Protein AF-A0A1B6CHW5-F1 (afdb_monomer_lite)

Structure (mmCIF, N/CA/C/O backbone):
data_AF-A0A1B6CHW5-F1
#
_entry.id   AF-A0A1B6CHW5-F1
#
loop_
_atom_site.group_PDB
_atom_site.id
_atom_site.type_symbol
_atom_site.label_atom_id
_atom_site.label_alt_id
_atom_site.label_comp_id
_atom_site.label_asym_id
_atom_site.label_entity_id
_atom_site.label_seq_id
_atom_site.pdbx_PDB_ins_code
_atom_site.Cartn_x
_atom_site.Cartn_y
_atom_site.Cartn_z
_atom_site.occupancy
_atom_site.B_iso_or_equiv
_atom_site.auth_seq_id
_atom_site.auth_comp_id
_atom_site.auth_asym_id
_atom_site.auth_atom_id
_atom_site.pdbx_PDB_model_num
ATOM 1 N N . LEU A 1 1 ? -61.002 18.001 98.378 1.00 63.59 1 LEU A N 1
ATOM 2 C CA . LEU A 1 1 ? -60.712 17.522 97.004 1.00 63.59 1 LEU A CA 1
ATOM 3 C C . LEU A 1 1 ? -61.723 16.487 96.512 1.00 63.59 1 LEU A C 1
ATOM 5 O O . LEU A 1 1 ? -62.160 16.606 95.378 1.00 63.59 1 LEU A O 1
ATOM 9 N N . VAL A 1 2 ? -62.140 15.523 97.340 1.00 75.44 2 VAL A N 1
ATOM 10 C CA . VAL A 1 2 ? -63.016 14.418 96.892 1.00 75.44 2 VAL A CA 1
ATOM 11 C C . VAL A 1 2 ? -64.526 14.725 97.004 1.00 75.44 2 VAL A C 1
ATOM 13 O O . VAL A 1 2 ? -65.315 14.154 96.269 1.00 75.44 2 VAL A O 1
ATOM 16 N N . ASN A 1 3 ? -64.950 15.678 97.847 1.00 78.62 3 ASN A N 1
ATOM 17 C CA . ASN A 1 3 ? -66.382 15.919 98.123 1.00 78.62 3 ASN A CA 1
ATOM 18 C C . ASN A 1 3 ? -67.180 16.650 97.019 1.00 78.62 3 ASN A C 1
ATOM 20 O O . ASN A 1 3 ? -68.402 16.662 97.096 1.00 78.62 3 ASN A O 1
ATOM 24 N N . CYS A 1 4 ? -66.530 17.249 96.015 1.00 81.62 4 CYS A N 1
ATOM 25 C CA . CYS A 1 4 ? -67.204 17.955 94.908 1.00 81.62 4 CYS A CA 1
ATOM 26 C C . CYS A 1 4 ? -66.694 17.508 93.525 1.00 81.62 4 CYS A C 1
ATOM 28 O O . CYS A 1 4 ? -66.804 18.260 92.559 1.00 81.62 4 CYS A O 1
ATOM 30 N N . THR A 1 5 ? -66.106 16.310 93.432 1.00 86.31 5 THR A N 1
ATOM 31 C CA . THR A 1 5 ? -65.504 15.789 92.195 1.00 86.31 5 THR A CA 1
ATOM 32 C C . THR A 1 5 ? -65.911 14.332 92.006 1.00 86.31 5 THR A C 1
ATOM 34 O O . THR A 1 5 ? -65.897 13.564 92.965 1.00 86.31 5 THR A O 1
ATOM 37 N N . THR A 1 6 ? -66.250 13.939 90.778 1.00 89.25 6 THR A N 1
ATOM 38 C CA . THR A 1 6 ? -66.494 12.525 90.448 1.00 89.25 6 THR A CA 1
ATOM 39 C C . THR A 1 6 ? -65.152 11.840 90.212 1.00 89.25 6 THR A C 1
ATOM 41 O O . THR A 1 6 ? -64.318 12.367 89.478 1.00 89.25 6 THR A O 1
ATOM 44 N N . ILE A 1 7 ? -64.927 10.698 90.861 1.00 90.19 7 ILE A N 1
ATOM 45 C CA . ILE A 1 7 ? -63.714 9.899 90.665 1.00 90.19 7 ILE A CA 1
ATOM 46 C C . ILE A 1 7 ? -63.900 9.040 89.417 1.00 90.19 7 ILE A C 1
ATOM 48 O O . ILE A 1 7 ? -64.863 8.279 89.339 1.00 90.19 7 ILE A O 1
ATOM 52 N N . ASP A 1 8 ? -62.951 9.140 88.494 1.00 89.38 8 ASP A N 1
ATOM 53 C CA . ASP A 1 8 ? -62.841 8.279 87.321 1.00 89.38 8 ASP A CA 1
ATOM 54 C C . ASP A 1 8 ? -61.522 7.495 87.390 1.00 89.38 8 ASP A C 1
ATOM 56 O O . ASP A 1 8 ? -60.458 8.075 87.628 1.00 89.38 8 ASP A O 1
ATOM 60 N N . TRP A 1 9 ? -61.599 6.170 87.258 1.00 87.62 9 TRP A N 1
ATOM 61 C CA . TRP A 1 9 ? -60.462 5.267 87.438 1.00 87.62 9 TRP A CA 1
ATOM 62 C C . TRP A 1 9 ? -59.893 4.848 86.087 1.00 87.62 9 TRP A C 1
ATOM 64 O O . TRP A 1 9 ? -60.576 4.220 85.282 1.00 87.62 9 TRP A O 1
ATOM 74 N N . PHE A 1 10 ? -58.602 5.102 85.882 1.00 87.56 10 PHE A N 1
ATOM 75 C CA . PHE A 1 10 ? -57.877 4.654 84.697 1.00 87.56 10 PHE A CA 1
ATOM 76 C C . PHE A 1 10 ? -57.064 3.400 85.016 1.00 87.56 10 PHE A C 1
ATOM 78 O O . PHE A 1 10 ? -56.224 3.404 85.916 1.00 87.56 10 PHE A O 1
ATOM 85 N N . LEU A 1 11 ? -57.325 2.330 84.265 1.00 86.25 11 LEU A N 1
ATOM 86 C CA . LEU A 1 11 ? -56.595 1.067 84.348 1.00 86.25 11 LEU A CA 1
ATOM 87 C C . LEU A 1 11 ? -55.493 1.002 83.284 1.00 86.25 11 LEU A C 1
ATOM 89 O O . LEU A 1 11 ? -55.521 1.727 82.286 1.00 86.25 11 LEU A O 1
ATOM 93 N N . GLU A 1 12 ? -54.533 0.101 83.495 1.00 86.31 12 GLU A N 1
ATOM 94 C CA . GLU A 1 12 ? -53.572 -0.280 82.457 1.00 86.31 12 GLU A CA 1
ATOM 95 C C . GLU A 1 12 ? -54.319 -0.771 81.210 1.00 86.31 12 GLU A C 1
ATOM 97 O O . GLU A 1 12 ? -55.388 -1.383 81.300 1.00 86.31 12 GLU A O 1
ATOM 102 N N . TRP A 1 13 ? -53.769 -0.486 80.030 1.00 90.88 13 TRP A N 1
ATOM 103 C CA . TRP A 1 13 ? -54.413 -0.877 78.783 1.00 90.88 13 TRP A CA 1
ATOM 104 C C . TRP A 1 13 ? -54.467 -2.404 78.654 1.00 90.88 13 TRP A C 1
ATOM 106 O O . TRP A 1 13 ? -53.420 -3.052 78.717 1.00 90.88 13 TRP A O 1
ATOM 116 N N . PRO A 1 14 ? -55.658 -2.995 78.433 1.00 92.19 14 PRO A N 1
ATOM 117 C CA . PRO A 1 14 ? -55.759 -4.417 78.154 1.00 92.19 14 PRO A CA 1
ATOM 118 C C . PRO A 1 14 ? -55.150 -4.740 76.786 1.00 92.19 14 PRO A C 1
ATOM 120 O O . PRO A 1 14 ? -55.009 -3.872 75.918 1.00 92.19 14 PRO A O 1
ATOM 123 N N . LYS A 1 15 ? -54.845 -6.022 76.563 1.00 91.06 15 LYS A N 1
ATOM 124 C CA . LYS A 1 15 ? -54.272 -6.507 75.301 1.00 91.06 15 LYS A CA 1
ATOM 125 C C . LYS A 1 15 ? -55.092 -6.087 74.078 1.00 91.06 15 LYS A C 1
ATOM 127 O O . LYS A 1 15 ? -54.508 -5.673 73.082 1.00 91.06 15 LYS A O 1
ATOM 132 N N . ASP A 1 16 ? -56.418 -6.119 74.174 1.00 92.81 16 ASP A N 1
ATOM 133 C CA . ASP A 1 16 ? -57.310 -5.7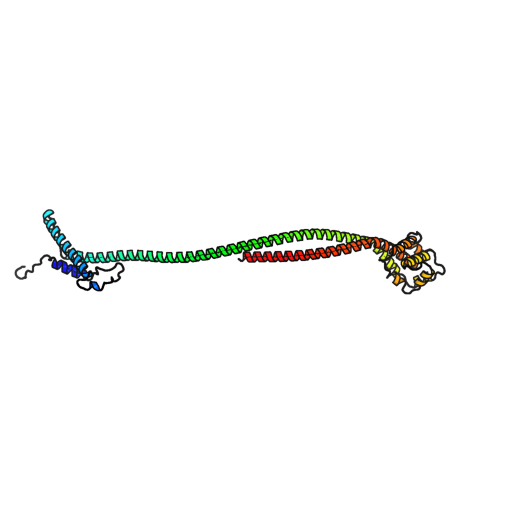24 73.078 1.00 92.81 16 ASP A CA 1
ATOM 134 C C . ASP A 1 16 ? -57.138 -4.244 72.704 1.00 92.81 16 ASP A C 1
ATOM 136 O O . ASP A 1 16 ? -57.051 -3.906 71.527 1.00 92.81 16 ASP A O 1
ATOM 140 N N . ALA A 1 17 ? -56.972 -3.360 73.695 1.00 93.00 17 ALA A N 1
ATOM 141 C CA . ALA A 1 17 ? -56.705 -1.944 73.446 1.00 93.00 17 ALA A CA 1
ATOM 142 C C . ALA A 1 17 ? -55.333 -1.731 72.781 1.00 93.00 17 ALA A C 1
ATOM 144 O O . ALA A 1 17 ? -55.209 -0.914 71.869 1.00 93.00 17 ALA A O 1
ATOM 145 N N . LEU A 1 18 ? -54.309 -2.490 73.189 1.00 94.44 18 LEU A N 1
ATOM 146 C CA . LEU A 1 18 ? -52.982 -2.447 72.560 1.00 94.44 18 LEU A CA 1
ATOM 147 C C . LEU A 1 18 ? -53.037 -2.891 71.090 1.00 94.44 18 LEU A C 1
ATOM 149 O O . LEU A 1 18 ? -52.412 -2.253 70.237 1.00 94.44 18 LEU A O 1
ATOM 153 N N . LEU A 1 19 ? -53.795 -3.950 70.787 1.00 94.50 19 LEU A N 1
ATOM 154 C CA . LEU A 1 19 ? -53.994 -4.448 69.424 1.00 94.50 19 LEU A CA 1
ATOM 155 C C . LEU A 1 19 ? -54.704 -3.418 68.542 1.00 94.50 19 LEU A C 1
ATOM 157 O O . LEU A 1 19 ? -54.220 -3.125 67.451 1.00 94.50 19 LEU A O 1
ATOM 161 N N . GLU A 1 20 ? -55.801 -2.829 69.020 1.00 93.75 20 GLU A N 1
ATOM 162 C CA . GLU A 1 20 ? -56.553 -1.804 68.284 1.00 93.75 20 GLU A CA 1
ATOM 163 C C . GLU A 1 20 ? -55.698 -0.571 67.979 1.00 93.75 20 GLU A C 1
ATOM 165 O O . GLU A 1 20 ? -55.657 -0.088 66.843 1.00 93.75 20 GLU A O 1
ATOM 170 N N . VAL A 1 21 ? -54.943 -0.087 68.970 1.00 94.19 21 VAL A N 1
ATOM 171 C CA . VAL A 1 21 ? -54.038 1.052 68.781 1.00 94.19 21 VAL A CA 1
ATOM 172 C C . VAL A 1 21 ? -52.947 0.714 67.764 1.00 94.19 21 VAL A C 1
ATOM 174 O O . VAL A 1 21 ? -52.724 1.494 66.840 1.00 94.19 21 VAL A O 1
ATOM 177 N N . ALA A 1 22 ? -52.298 -0.449 67.868 1.00 94.00 22 ALA A N 1
ATOM 178 C CA . ALA A 1 22 ? -51.279 -0.847 66.898 1.00 94.00 22 ALA A CA 1
ATOM 179 C C . ALA A 1 22 ? -51.848 -1.014 65.483 1.00 94.00 22 ALA A C 1
ATOM 181 O O . ALA A 1 22 ? -51.258 -0.505 64.532 1.00 94.00 22 ALA A O 1
ATOM 182 N N . ASN A 1 23 ? -53.008 -1.656 65.332 1.00 92.81 23 ASN A N 1
ATOM 183 C CA . ASN A 1 23 ? -53.667 -1.807 64.035 1.00 92.81 23 ASN A CA 1
ATOM 184 C C . ASN A 1 23 ? -53.988 -0.446 63.410 1.00 92.81 23 ASN A C 1
ATOM 186 O O . ASN A 1 23 ? -53.689 -0.237 62.235 1.00 92.81 23 ASN A O 1
ATOM 190 N N . LYS A 1 24 ? -54.515 0.500 64.196 1.00 93.19 24 LYS A N 1
ATOM 191 C CA . LYS A 1 24 ? -54.812 1.859 63.729 1.00 93.19 24 LYS A CA 1
ATOM 192 C C . LYS A 1 24 ? -53.560 2.612 63.276 1.00 93.19 24 LYS A C 1
ATOM 194 O O . LYS A 1 24 ? -53.599 3.291 62.256 1.00 93.19 24 LYS A O 1
ATOM 199 N N . PHE A 1 25 ? -52.456 2.490 64.010 1.00 91.56 25 PHE A N 1
ATOM 200 C CA . PHE A 1 25 ? -51.188 3.146 63.667 1.00 91.56 25 PHE A CA 1
ATOM 201 C C . PHE A 1 25 ? -50.463 2.500 62.477 1.00 91.56 25 PHE A C 1
ATOM 203 O O . PHE A 1 25 ? -49.672 3.170 61.816 1.00 91.56 25 PHE A O 1
ATOM 210 N N . LEU A 1 26 ? -50.716 1.217 62.206 1.00 92.25 26 LEU A N 1
ATOM 211 C CA . LEU A 1 26 ? -50.162 0.489 61.062 1.00 92.25 26 LEU A CA 1
ATOM 212 C C . LEU A 1 26 ? -51.040 0.561 59.803 1.00 92.25 26 LEU A C 1
ATOM 214 O O . LEU A 1 26 ? -50.622 0.072 58.759 1.00 92.25 26 LEU A O 1
ATOM 218 N N . ALA A 1 27 ? -52.237 1.149 59.875 1.00 89.88 27 ALA A N 1
ATOM 219 C CA . ALA A 1 27 ? -53.210 1.130 58.780 1.00 89.88 27 ALA A CA 1
ATOM 220 C C . ALA A 1 27 ? -52.716 1.802 57.489 1.00 89.88 27 ALA A C 1
ATOM 222 O O . ALA A 1 27 ? -53.146 1.429 56.402 1.00 89.88 27 ALA A O 1
ATOM 223 N N . ASP A 1 28 ? -51.807 2.771 57.593 1.00 89.56 28 ASP A N 1
ATOM 224 C CA . ASP A 1 28 ? -51.214 3.464 56.448 1.00 89.56 28 ASP A CA 1
ATOM 225 C C . ASP A 1 28 ? -49.862 2.874 56.008 1.00 89.56 28 ASP A C 1
ATOM 227 O O . ASP A 1 28 ? -49.190 3.422 55.133 1.00 89.56 28 ASP A O 1
ATOM 231 N N . VAL A 1 29 ? -49.451 1.749 56.599 1.00 89.38 29 VAL A N 1
ATOM 232 C CA . VAL A 1 29 ? -48.218 1.045 56.248 1.00 89.38 29 VAL A CA 1
ATOM 233 C C . VAL A 1 29 ? -48.541 -0.110 55.306 1.00 89.38 29 VAL A C 1
ATOM 235 O O . VAL A 1 29 ? -49.096 -1.128 55.710 1.00 89.38 29 VAL A O 1
ATOM 238 N N . ASP A 1 30 ? -48.119 -0.002 54.047 1.00 89.06 30 ASP A N 1
ATOM 239 C CA . ASP A 1 30 ? -48.124 -1.144 53.128 1.00 89.06 30 ASP A CA 1
ATOM 240 C C . ASP A 1 30 ? -47.091 -2.183 53.601 1.00 89.06 30 ASP A C 1
ATOM 242 O O . ASP A 1 30 ? -45.883 -1.956 53.526 1.00 89.06 30 ASP A O 1
ATOM 246 N N . MET A 1 31 ? -47.535 -3.329 54.112 1.00 87.00 31 MET A N 1
ATOM 247 C CA . MET A 1 31 ? -46.677 -4.390 54.647 1.00 87.00 31 MET A CA 1
ATOM 248 C C . MET A 1 31 ? -46.073 -5.237 53.522 1.00 87.00 31 MET A C 1
ATOM 250 O O . MET A 1 31 ? -45.049 -5.886 53.737 1.00 87.00 31 MET A O 1
ATOM 254 N N . LEU A 1 32 ? -46.652 -5.194 52.318 1.00 85.75 32 LEU A N 1
ATOM 255 C CA . LEU A 1 32 ? -46.261 -5.991 51.154 1.00 85.75 32 LEU A CA 1
ATOM 256 C C . LEU A 1 32 ? -45.509 -5.194 50.080 1.00 85.75 32 LEU A C 1
ATOM 258 O O . LEU A 1 32 ? -45.215 -5.744 49.014 1.00 85.75 32 LEU A O 1
ATOM 262 N N . GLN A 1 33 ? -45.160 -3.939 50.369 1.00 84.75 33 GLN A N 1
ATOM 263 C CA . GLN A 1 33 ? -44.408 -3.073 49.469 1.00 84.75 33 GLN A CA 1
ATOM 264 C C . GLN A 1 33 ? -43.139 -3.760 48.943 1.00 84.75 33 GLN A C 1
ATOM 266 O O . GLN A 1 33 ? -42.286 -4.222 49.709 1.00 84.75 33 GLN A O 1
ATOM 271 N N . THR A 1 34 ? -42.991 -3.792 47.619 1.00 83.38 34 THR A N 1
ATOM 272 C CA . THR A 1 34 ? -41.793 -4.326 46.967 1.00 83.38 34 THR A CA 1
ATOM 273 C C . THR A 1 34 ? -40.629 -3.334 47.048 1.00 83.38 34 THR A C 1
ATOM 275 O O . THR A 1 34 ? -40.822 -2.122 47.149 1.00 83.38 34 THR A O 1
ATOM 278 N N . ILE A 1 35 ? -39.394 -3.838 46.952 1.00 80.62 35 ILE A N 1
ATOM 279 C CA . ILE A 1 35 ? -38.164 -3.017 46.977 1.00 80.62 35 ILE A CA 1
ATOM 280 C C . ILE A 1 35 ? -38.151 -1.977 45.840 1.00 80.62 35 ILE A C 1
ATOM 282 O O . ILE A 1 35 ? -37.544 -0.918 45.967 1.00 80.62 35 ILE A O 1
ATOM 286 N N . THR A 1 36 ? -38.831 -2.263 44.729 1.00 72.56 36 THR A N 1
ATOM 287 C CA . THR A 1 36 ? -38.926 -1.380 43.559 1.00 72.56 36 THR A CA 1
ATOM 288 C C . THR A 1 36 ? -40.039 -0.338 43.674 1.00 72.56 36 THR A C 1
ATOM 290 O O . THR A 1 36 ? -40.131 0.530 42.810 1.00 72.56 36 THR A O 1
ATOM 293 N N . GLY A 1 37 ? -40.887 -0.414 44.706 1.00 69.06 37 GLY A N 1
ATOM 294 C CA . GLY A 1 37 ? -42.066 0.441 44.859 1.00 69.06 37 GLY A CA 1
ATOM 295 C C . GLY A 1 37 ? -43.201 0.116 43.883 1.00 69.06 37 GLY A C 1
ATOM 296 O O . GLY A 1 37 ? -44.194 0.838 43.851 1.00 69.06 37 GLY A O 1
ATOM 297 N N . LEU A 1 38 ? -43.072 -0.956 43.095 1.00 70.06 38 LEU A N 1
ATOM 298 C CA . LEU A 1 38 ? -44.133 -1.419 42.209 1.00 70.06 38 LEU A CA 1
ATOM 299 C C . LEU A 1 38 ? -45.204 -2.163 43.022 1.00 70.06 38 LEU A C 1
ATOM 301 O O . LEU A 1 38 ? -44.844 -2.933 43.925 1.00 70.06 38 LEU A O 1
ATOM 305 N N . PRO A 1 39 ? -46.499 -1.976 42.700 1.00 68.81 39 PRO A N 1
ATOM 306 C CA . PRO A 1 39 ? -47.559 -2.785 43.278 1.00 68.81 39 PRO A CA 1
ATOM 307 C C . PRO A 1 39 ? -47.256 -4.258 43.022 1.00 68.81 39 PRO A C 1
ATOM 309 O O . PRO A 1 39 ? -46.905 -4.644 41.905 1.00 68.81 39 PRO A O 1
ATOM 312 N N . ARG A 1 40 ? -47.362 -5.083 44.062 1.00 70.44 40 ARG A N 1
ATOM 313 C CA . ARG A 1 40 ? -47.278 -6.529 43.886 1.00 70.44 40 ARG A CA 1
ATOM 314 C C . ARG A 1 40 ? -48.468 -6.971 43.035 1.00 70.44 40 ARG A C 1
ATOM 316 O O . ARG A 1 40 ? -49.587 -6.543 43.303 1.00 70.44 40 ARG A O 1
ATOM 323 N N . GLU A 1 41 ? -48.238 -7.823 42.042 1.00 67.00 41 GLU A N 1
ATOM 324 C CA . GLU A 1 41 ? -49.334 -8.474 41.323 1.00 67.00 41 GLU A CA 1
ATOM 325 C C . GLU A 1 41 ? -50.141 -9.307 42.327 1.00 67.00 41 GLU A C 1
ATOM 327 O O . GLU A 1 41 ? -49.612 -10.226 42.959 1.00 67.00 41 GLU A O 1
ATOM 332 N N . ILE A 1 42 ? -51.397 -8.912 42.541 1.00 66.06 42 ILE A N 1
ATOM 333 C CA . ILE A 1 42 ? -52.324 -9.603 43.436 1.00 66.06 42 ILE A CA 1
ATOM 334 C C . ILE A 1 42 ? -53.005 -10.686 42.605 1.00 66.06 42 ILE A C 1
ATOM 336 O O . ILE A 1 42 ? -53.670 -10.382 41.615 1.00 66.06 42 ILE A O 1
ATOM 340 N N . ASP A 1 43 ? -52.831 -11.945 42.998 1.00 64.44 43 ASP A N 1
ATOM 341 C CA . ASP A 1 43 ? -53.555 -13.057 42.389 1.00 64.44 43 ASP A CA 1
ATOM 342 C C . ASP A 1 43 ? -55.064 -12.887 42.684 1.00 64.44 43 ASP A C 1
ATOM 344 O O . ASP A 1 43 ? -55.433 -12.712 43.852 1.00 64.44 43 ASP A O 1
ATOM 348 N N . PRO A 1 44 ? -55.959 -12.926 41.675 1.00 63.12 44 PRO A N 1
ATOM 349 C CA . PRO A 1 44 ? -57.404 -12.759 41.865 1.00 63.12 44 PRO A CA 1
ATOM 350 C C . PRO A 1 44 ? -58.028 -13.724 42.887 1.00 63.12 44 PRO A C 1
ATOM 352 O O . PRO A 1 44 ? -59.085 -13.428 43.446 1.00 63.12 44 PRO A O 1
ATOM 355 N N . SER A 1 45 ? -57.381 -14.864 43.148 1.00 63.88 45 SER A N 1
ATOM 356 C CA . SER A 1 45 ? -57.806 -15.850 44.147 1.00 63.88 45 SER A CA 1
ATOM 357 C C . SER A 1 45 ? -57.554 -15.427 45.608 1.00 63.88 45 SER A C 1
ATOM 359 O O . SER A 1 45 ? -58.142 -16.011 46.518 1.00 63.88 45 SER A O 1
ATOM 361 N N . GLU A 1 46 ? -56.746 -14.387 45.860 1.00 61.41 46 GLU A N 1
ATOM 362 C CA . GLU A 1 46 ? -56.423 -13.887 47.211 1.00 61.41 46 GLU A CA 1
ATOM 363 C C . GLU A 1 46 ? -57.503 -12.978 47.826 1.00 61.41 46 GLU A C 1
ATOM 365 O O . GLU A 1 46 ? -57.433 -12.670 49.015 1.00 61.41 46 GLU A O 1
ATOM 370 N N . ASN A 1 47 ? -58.523 -12.583 47.055 1.00 58.41 47 ASN A N 1
ATOM 371 C CA . ASN A 1 47 ? -59.598 -11.682 47.501 1.00 58.41 47 ASN A CA 1
ATOM 372 C C . ASN A 1 47 ? -60.719 -12.363 48.311 1.00 58.41 47 ASN A C 1
ATOM 374 O O . ASN A 1 47 ? -61.689 -11.710 48.696 1.00 58.41 47 ASN A O 1
ATOM 378 N N . ILE A 1 48 ? -60.623 -13.668 48.578 1.00 57.94 48 ILE A N 1
ATOM 379 C CA . ILE A 1 48 ? -61.621 -14.404 49.364 1.00 57.94 48 ILE A CA 1
ATOM 380 C C . ILE A 1 48 ? -61.153 -14.458 50.829 1.00 57.94 48 ILE A C 1
ATOM 382 O O . ILE A 1 48 ? -60.542 -15.430 51.271 1.00 57.94 48 ILE A O 1
ATOM 386 N N . GLY A 1 49 ? -61.424 -13.391 51.588 1.00 68.81 49 GLY A N 1
ATOM 387 C CA . GLY A 1 49 ? -61.184 -13.311 53.038 1.00 68.81 49 GLY A CA 1
ATOM 388 C C . GLY A 1 49 ? -60.182 -12.230 53.461 1.00 68.81 49 GLY A C 1
ATOM 389 O O . GLY A 1 49 ? -59.997 -11.243 52.761 1.00 68.81 49 GLY A O 1
ATOM 390 N N . ILE A 1 50 ? -59.555 -12.413 54.633 1.00 70.31 50 ILE A N 1
ATOM 391 C CA . ILE A 1 50 ? -58.534 -11.489 55.161 1.00 70.31 50 ILE A CA 1
ATOM 392 C C . ILE A 1 50 ? -57.334 -11.480 54.206 1.00 70.31 50 ILE A C 1
ATOM 394 O O . ILE A 1 50 ? -56.700 -12.526 53.994 1.00 70.31 50 ILE A O 1
ATOM 398 N N . THR A 1 51 ? -57.007 -10.305 53.671 1.00 81.25 51 THR A N 1
ATOM 399 C CA . THR A 1 51 ? -55.901 -10.110 52.728 1.00 81.25 51 THR A CA 1
ATOM 400 C C . THR A 1 51 ? -54.560 -10.469 53.376 1.00 81.25 51 THR A C 1
ATOM 402 O O . THR A 1 51 ? -54.387 -10.411 54.598 1.00 81.25 51 THR A O 1
ATOM 405 N N . LYS A 1 52 ? -53.551 -10.834 52.570 1.00 81.81 52 LYS A N 1
ATOM 406 C CA . LYS A 1 52 ? -52.190 -11.073 53.092 1.00 81.81 52 LYS A CA 1
ATOM 407 C C . LYS A 1 52 ? -51.660 -9.852 53.854 1.00 81.81 52 LYS A C 1
ATOM 409 O O . LYS A 1 52 ? -51.058 -10.019 54.910 1.00 81.81 52 LYS A O 1
ATOM 414 N N . GLN A 1 53 ? -51.935 -8.653 53.346 1.00 85.00 53 GLN A N 1
ATOM 415 C CA . GLN A 1 53 ? -51.604 -7.373 53.972 1.00 85.00 53 GLN A CA 1
ATOM 416 C C . GLN A 1 53 ? -52.167 -7.281 55.396 1.00 85.00 53 GLN A C 1
ATOM 418 O O . GLN A 1 53 ? -51.411 -7.081 56.345 1.00 85.00 53 GLN A O 1
ATOM 423 N N . GLU A 1 54 ? -53.471 -7.509 55.556 1.00 85.06 54 GLU A N 1
ATOM 424 C CA . GLU A 1 54 ? -54.145 -7.465 56.858 1.00 85.06 54 GLU A CA 1
ATOM 425 C C . GLU A 1 54 ? -53.623 -8.546 57.812 1.00 85.06 54 GLU A C 1
ATOM 427 O O . GLU A 1 54 ? -53.405 -8.265 58.988 1.00 85.06 54 GLU A O 1
ATOM 432 N N . LYS A 1 55 ? -53.334 -9.762 57.322 1.00 88.25 55 LYS A N 1
ATOM 433 C CA . LYS A 1 55 ? -52.724 -10.824 58.148 1.00 88.25 55 LYS A CA 1
ATOM 434 C C . LYS A 1 55 ? -51.355 -10.415 58.687 1.00 88.25 55 LYS A C 1
ATOM 436 O O . LYS A 1 55 ? -51.063 -10.642 59.863 1.00 88.25 55 LYS A O 1
ATOM 441 N N . PHE A 1 56 ? -50.510 -9.817 57.845 1.00 89.00 56 PHE A N 1
ATOM 442 C CA . PHE A 1 56 ? -49.199 -9.323 58.267 1.00 89.00 56 PHE A CA 1
ATOM 443 C C . PHE A 1 56 ? -49.328 -8.157 59.247 1.00 89.00 56 PHE A C 1
ATOM 445 O O . PHE A 1 56 ? -48.648 -8.152 60.271 1.00 89.00 56 PHE A O 1
ATOM 452 N N . GLN A 1 57 ? -50.231 -7.214 58.980 1.00 91.38 57 GLN A N 1
ATOM 453 C CA . GLN A 1 57 ? -50.507 -6.092 59.872 1.00 91.38 57 GLN A CA 1
ATOM 454 C C . GLN A 1 57 ? -50.968 -6.567 61.257 1.00 91.38 57 GLN A C 1
ATOM 456 O O . GLN A 1 57 ? -50.371 -6.178 62.259 1.00 91.38 57 GLN A O 1
ATOM 461 N N . GLN A 1 58 ? -51.947 -7.475 61.316 1.00 91.12 58 GLN A N 1
ATOM 462 C CA . GLN A 1 58 ? -52.441 -8.058 62.568 1.00 91.12 58 GLN A CA 1
ATOM 463 C C . GLN A 1 58 ? -51.347 -8.827 63.314 1.00 91.12 58 GLN A C 1
ATOM 465 O O . GLN A 1 58 ? -51.243 -8.731 64.536 1.00 91.12 58 GLN A O 1
ATOM 470 N N . SER A 1 59 ? -50.498 -9.561 62.590 1.00 92.88 59 SER A N 1
ATOM 471 C CA . SER A 1 59 ? -49.373 -10.287 63.191 1.00 92.88 59 SER A CA 1
ATOM 472 C C . SER A 1 59 ? -48.369 -9.330 63.839 1.00 92.88 59 SER A C 1
ATOM 474 O O . SER A 1 59 ? -47.936 -9.562 64.966 1.00 92.88 59 SER A O 1
ATOM 476 N N . VAL A 1 60 ? -48.032 -8.224 63.168 1.00 94.56 60 VAL A N 1
ATOM 477 C CA . VAL A 1 60 ? -47.114 -7.207 63.704 1.00 94.56 60 VAL A CA 1
ATOM 478 C C . VAL A 1 60 ? -47.737 -6.444 64.876 1.00 94.56 60 VAL A C 1
ATOM 480 O O . VAL A 1 60 ? -47.068 -6.248 65.890 1.00 94.56 60 VAL A O 1
ATOM 483 N N . ALA A 1 61 ? -49.025 -6.099 64.803 1.00 94.88 61 ALA A N 1
ATOM 484 C CA . ALA A 1 61 ? -49.756 -5.521 65.930 1.00 94.88 61 ALA A CA 1
ATOM 485 C C . ALA A 1 61 ? -49.768 -6.459 67.152 1.00 94.88 61 ALA A C 1
ATOM 487 O O . ALA A 1 61 ? -49.530 -6.020 68.279 1.00 94.88 61 ALA A O 1
ATOM 488 N N . GLY A 1 62 ? -49.959 -7.763 66.923 1.00 95.62 62 GLY A N 1
ATOM 489 C CA . GLY A 1 62 ? -49.856 -8.803 67.947 1.00 95.62 62 GLY A CA 1
ATOM 490 C C . GLY A 1 62 ? -48.494 -8.839 68.633 1.00 95.62 62 GLY A C 1
ATOM 491 O O . GLY A 1 62 ? -48.425 -8.893 69.861 1.00 95.62 62 GLY A O 1
ATOM 492 N N . ILE A 1 63 ? -47.417 -8.742 67.851 1.00 95.75 63 ILE A N 1
ATOM 493 C CA . ILE A 1 63 ? -46.047 -8.691 68.372 1.00 95.75 63 ILE A CA 1
ATOM 494 C C . ILE A 1 63 ? -45.851 -7.466 69.273 1.00 95.75 63 ILE A C 1
ATOM 496 O O . ILE A 1 63 ? -45.294 -7.612 70.360 1.00 95.75 63 ILE A O 1
ATOM 500 N N . PHE A 1 64 ? -46.337 -6.281 68.888 1.00 96.31 64 PHE A N 1
ATOM 501 C CA . PHE A 1 64 ? -46.218 -5.088 69.736 1.00 96.31 64 PHE A CA 1
ATOM 502 C C . PHE A 1 64 ? -46.931 -5.249 71.075 1.00 96.31 64 PHE A C 1
ATOM 504 O O . PHE A 1 64 ? -46.336 -4.952 72.114 1.00 96.31 64 PHE A O 1
ATOM 511 N N . ALA A 1 65 ? -48.166 -5.756 71.069 1.00 94.69 65 ALA A N 1
ATOM 512 C CA . ALA A 1 65 ? -48.917 -5.991 72.297 1.00 94.69 65 ALA A CA 1
ATOM 513 C C . ALA A 1 65 ? -48.186 -6.982 73.222 1.00 94.69 65 ALA A C 1
ATOM 515 O O . ALA A 1 65 ? -48.066 -6.736 74.421 1.00 94.69 65 ALA A O 1
ATOM 516 N N . THR A 1 66 ? -47.625 -8.062 72.665 1.00 95.56 66 THR A N 1
ATOM 517 C CA . THR A 1 66 ? -46.824 -9.036 73.424 1.00 95.56 66 THR A CA 1
ATOM 518 C C . THR A 1 66 ? -45.525 -8.438 73.970 1.00 95.56 66 THR A C 1
ATOM 520 O O . THR A 1 66 ? -45.169 -8.715 75.114 1.00 95.56 66 THR A O 1
ATOM 523 N N . ILE A 1 67 ? -44.823 -7.599 73.201 1.00 95.69 67 ILE A N 1
ATOM 524 C CA . ILE A 1 67 ? -43.612 -6.907 73.673 1.00 95.69 67 ILE A CA 1
ATOM 525 C C . ILE A 1 67 ? -43.950 -5.992 74.853 1.00 95.69 67 ILE A C 1
ATOM 527 O O . ILE A 1 67 ? -43.250 -6.014 75.863 1.00 95.69 67 ILE A O 1
ATOM 531 N N . HIS A 1 68 ? -45.027 -5.211 74.755 1.00 94.75 68 HIS A N 1
ATOM 532 C CA . HIS A 1 68 ? -45.426 -4.288 75.817 1.00 94.75 68 HIS A CA 1
ATOM 533 C C . HIS A 1 68 ? -45.782 -5.018 77.119 1.00 94.75 68 HIS A C 1
ATOM 535 O O . HIS A 1 68 ? -45.311 -4.637 78.192 1.00 94.75 68 HIS A O 1
ATOM 541 N N . ASP A 1 69 ? -46.549 -6.104 77.017 1.00 91.81 69 ASP A N 1
ATOM 542 C CA . ASP A 1 69 ? -46.920 -6.948 78.158 1.00 91.81 69 ASP A CA 1
ATOM 543 C C . ASP A 1 69 ? -45.694 -7.624 78.804 1.00 91.81 69 ASP A C 1
ATOM 545 O O . ASP A 1 69 ? -45.534 -7.638 80.029 1.00 91.81 69 ASP A O 1
ATOM 549 N N . SER A 1 70 ? -44.753 -8.096 77.978 1.00 95.25 70 SER A N 1
ATOM 550 C CA . SER A 1 70 ? -43.479 -8.655 78.442 1.00 95.25 70 SER A CA 1
ATOM 551 C C . SER A 1 70 ? -42.642 -7.626 79.212 1.00 95.25 70 SER A C 1
ATOM 553 O O . SER A 1 70 ? -42.128 -7.934 80.291 1.00 95.25 70 SER A O 1
ATOM 555 N N . VAL A 1 71 ? -42.551 -6.387 78.716 1.00 94.81 71 VAL A N 1
ATOM 556 C CA . VAL A 1 71 ? -41.838 -5.294 79.398 1.00 94.81 71 VAL A CA 1
ATOM 557 C C . VAL A 1 71 ? -42.539 -4.902 80.703 1.00 94.81 71 VAL A C 1
ATOM 559 O O . VAL A 1 71 ? -41.859 -4.668 81.704 1.00 94.81 71 VAL A O 1
ATOM 562 N N . SER A 1 72 ? -43.877 -4.884 80.736 1.00 92.44 72 SER A N 1
ATOM 563 C CA . SER A 1 72 ? -44.654 -4.647 81.964 1.00 92.44 72 SER A CA 1
ATOM 564 C C . SER A 1 72 ? -44.376 -5.713 83.027 1.00 92.44 72 SER A C 1
ATOM 566 O O . SER A 1 72 ? -44.080 -5.388 84.179 1.00 92.44 72 SER A O 1
ATOM 568 N N . THR A 1 73 ? -44.365 -6.987 82.628 1.00 93.00 73 THR A N 1
ATOM 569 C CA . THR A 1 73 ? -44.037 -8.114 83.513 1.00 93.00 73 THR A CA 1
ATOM 570 C C . THR A 1 73 ? -42.606 -8.013 84.044 1.00 93.00 73 THR A C 1
ATOM 572 O O . THR A 1 73 ? -42.391 -8.070 85.253 1.00 93.00 73 THR A O 1
ATOM 575 N N . CYS A 1 74 ? -41.634 -7.766 83.162 1.00 94.88 74 CYS A N 1
ATOM 576 C CA . CYS A 1 74 ? -40.232 -7.584 83.543 1.00 94.88 74 CYS A CA 1
ATOM 577 C C . CYS A 1 74 ? -40.042 -6.394 84.500 1.00 94.88 74 CYS A C 1
ATOM 579 O O . CYS A 1 74 ? -39.265 -6.473 85.449 1.00 94.88 74 CYS A O 1
ATOM 581 N N . SER A 1 75 ? -40.800 -5.308 84.316 1.00 94.25 75 SER A N 1
ATOM 582 C CA . SER A 1 75 ? -40.774 -4.155 85.220 1.00 94.25 75 SER A CA 1
ATOM 583 C C . SER A 1 75 ? -41.229 -4.509 86.643 1.00 94.25 75 SER A C 1
ATOM 585 O O . SER A 1 75 ? -40.623 -4.068 87.625 1.00 94.25 75 SER A O 1
ATOM 587 N N . LYS A 1 76 ? -42.261 -5.358 86.772 1.00 93.25 76 LYS A N 1
ATOM 588 C CA . LYS A 1 76 ? -42.736 -5.872 88.069 1.00 93.25 76 LYS A CA 1
ATOM 589 C C . LYS A 1 76 ? -41.655 -6.723 88.741 1.00 93.25 76 LYS A C 1
ATOM 591 O O . LYS A 1 76 ? -41.306 -6.451 89.888 1.00 93.25 76 LYS A O 1
ATOM 596 N N . THR A 1 77 ? -41.041 -7.647 88.001 1.00 95.19 77 THR A N 1
ATOM 597 C CA . THR A 1 77 ? -39.915 -8.460 88.492 1.00 95.19 77 THR A CA 1
ATOM 598 C C . THR A 1 77 ? -38.728 -7.593 88.925 1.00 95.19 77 THR A C 1
ATOM 600 O O . THR A 1 77 ? -38.193 -7.766 90.017 1.00 95.19 77 THR A O 1
ATOM 603 N N . MET A 1 78 ? -38.355 -6.581 88.137 1.00 95.81 78 MET A N 1
ATOM 604 C CA . MET A 1 78 ? -37.257 -5.663 88.461 1.00 95.81 78 MET A CA 1
ATOM 605 C C . MET A 1 78 ? -37.503 -4.884 89.760 1.00 95.81 78 MET A C 1
ATOM 607 O O . MET A 1 78 ? -36.577 -4.670 90.553 1.00 95.81 78 MET A O 1
ATOM 611 N N . ARG A 1 79 ? -38.755 -4.484 90.010 1.00 95.50 79 ARG A N 1
ATOM 612 C CA . ARG A 1 79 ? -39.158 -3.853 91.271 1.00 95.50 79 ARG A CA 1
ATOM 613 C C . ARG A 1 79 ? -39.013 -4.814 92.448 1.00 95.50 79 ARG A C 1
ATOM 615 O O . ARG A 1 79 ? -38.589 -4.393 93.525 1.00 95.50 79 ARG A O 1
ATOM 622 N N . GLU A 1 80 ? -39.379 -6.076 92.268 1.00 95.25 80 GLU A N 1
ATOM 623 C CA . GLU A 1 80 ? -39.334 -7.092 93.319 1.00 95.25 80 GLU A CA 1
ATOM 624 C C . GLU A 1 80 ? -37.900 -7.497 93.669 1.00 95.25 80 GLU A C 1
ATOM 626 O O . GLU A 1 80 ? -37.547 -7.499 94.851 1.00 95.25 80 GLU A O 1
ATOM 631 N N . GLU A 1 81 ? -37.067 -7.755 92.664 1.00 96.19 81 GLU A N 1
ATOM 632 C CA . GLU A 1 81 ? -35.711 -8.282 92.833 1.00 96.19 81 GLU A CA 1
ATOM 633 C C . GLU A 1 81 ? -34.681 -7.187 93.137 1.00 96.19 81 GLU A C 1
ATOM 635 O O . GLU A 1 81 ? -33.922 -7.287 94.099 1.00 96.19 81 GLU A O 1
ATOM 640 N N . ILE A 1 82 ? -34.666 -6.111 92.342 1.00 96.00 82 ILE A N 1
ATOM 641 C CA . ILE A 1 82 ? -33.596 -5.094 92.354 1.00 96.00 82 ILE A CA 1
ATOM 642 C C . ILE A 1 82 ? -34.035 -3.826 93.110 1.00 96.00 82 ILE A C 1
ATOM 644 O O . ILE A 1 82 ? -33.238 -2.917 93.346 1.00 96.00 82 ILE A O 1
ATOM 648 N N . LYS A 1 83 ? -35.310 -3.747 93.517 1.00 94.81 83 LYS A N 1
ATOM 649 C CA . LYS A 1 83 ? -35.912 -2.583 94.200 1.00 94.81 83 LYS A CA 1
ATOM 650 C C . LYS A 1 83 ? -35.803 -1.278 93.401 1.00 94.81 83 LYS A C 1
ATOM 652 O O . LYS A 1 83 ? -35.837 -0.190 93.973 1.00 94.81 83 LYS A O 1
ATOM 657 N N . ARG A 1 84 ? -35.696 -1.372 92.071 1.00 94.75 84 ARG A N 1
ATOM 658 C CA . ARG A 1 84 ? -35.698 -0.223 91.155 1.00 94.75 84 ARG A CA 1
ATOM 659 C C . ARG A 1 84 ? -37.040 -0.121 90.445 1.00 94.75 84 ARG A C 1
ATOM 661 O O . ARG A 1 84 ? -37.574 -1.119 89.978 1.00 94.75 84 ARG A O 1
ATOM 668 N N . TYR A 1 85 ? -37.566 1.096 90.363 1.00 92.06 85 TYR A N 1
ATOM 669 C CA . TYR A 1 85 ? -38.819 1.384 89.672 1.00 92.06 85 TYR A CA 1
ATOM 670 C C . TYR A 1 85 ? -38.549 1.692 88.200 1.00 92.06 85 TYR A C 1
ATOM 672 O O . TYR A 1 85 ? -37.732 2.558 87.893 1.00 92.06 85 TYR A O 1
ATOM 680 N N . ASN A 1 86 ? -39.268 1.010 87.310 1.00 93.00 86 ASN A N 1
ATOM 681 C CA . ASN A 1 86 ? -39.368 1.351 85.898 1.00 93.00 86 ASN A CA 1
ATOM 682 C C . ASN A 1 86 ? -40.850 1.558 85.550 1.00 93.00 86 ASN A C 1
ATOM 684 O O . ASN A 1 86 ? -41.708 0.768 85.948 1.00 93.00 86 ASN A O 1
ATOM 688 N N . TYR A 1 87 ? -41.164 2.637 84.842 1.00 91.38 87 TYR A N 1
ATOM 689 C CA . TYR A 1 87 ? -42.546 2.989 84.525 1.00 91.38 87 TYR A CA 1
ATOM 690 C C . TYR A 1 87 ? -42.828 2.663 83.068 1.00 91.38 87 TYR A C 1
ATOM 692 O O . TYR A 1 87 ? -42.209 3.222 82.169 1.00 91.38 87 TYR A O 1
ATOM 700 N N . VAL A 1 88 ? -43.770 1.750 82.851 1.00 92.12 88 VAL A N 1
ATOM 701 C CA . VAL A 1 88 ? -44.245 1.385 81.518 1.00 92.12 88 VAL A CA 1
ATOM 702 C C . VAL A 1 88 ? -45.495 2.208 81.244 1.00 92.12 88 VAL A C 1
ATOM 704 O O . VAL A 1 88 ? -46.500 2.055 81.933 1.00 92.12 88 VAL A O 1
ATOM 707 N N . THR A 1 89 ? -45.414 3.129 80.284 1.00 91.69 89 THR A N 1
ATOM 708 C CA . THR A 1 89 ? -46.509 4.057 79.968 1.00 91.69 89 THR A CA 1
ATOM 709 C C . THR A 1 89 ? -47.069 3.806 78.566 1.00 91.69 89 THR A C 1
ATOM 711 O O . THR A 1 89 ? -46.338 3.324 77.693 1.00 91.69 89 THR A O 1
ATOM 714 N N . PRO A 1 90 ? -48.333 4.186 78.291 1.00 91.19 90 PRO A N 1
ATOM 715 C CA . PRO A 1 90 ? -48.882 4.150 76.936 1.00 91.19 90 PRO A CA 1
ATOM 716 C C . PRO A 1 90 ? -48.043 4.943 75.925 1.00 91.19 90 PRO A C 1
ATOM 718 O O . PRO A 1 90 ? -47.929 4.540 74.772 1.00 91.19 90 PRO A O 1
ATOM 721 N N . THR A 1 91 ? -47.379 6.023 76.350 1.00 92.25 91 THR A N 1
ATOM 722 C CA . THR A 1 91 ? -46.462 6.792 75.495 1.00 92.25 91 THR A CA 1
ATOM 723 C C . THR A 1 91 ? -45.316 5.928 74.970 1.00 92.25 91 THR A C 1
ATOM 725 O O . THR A 1 91 ? -45.032 5.971 73.777 1.00 92.25 91 THR A O 1
ATOM 728 N N . ASN A 1 92 ? -44.726 5.064 75.806 1.00 92.44 92 ASN A N 1
ATOM 729 C CA . ASN A 1 92 ? -43.670 4.147 75.361 1.00 92.44 92 ASN A CA 1
ATOM 730 C C . ASN A 1 92 ? -44.179 3.142 74.314 1.00 92.44 92 ASN A C 1
ATOM 732 O O . ASN A 1 92 ? -43.434 2.745 73.420 1.00 92.44 92 ASN A O 1
ATOM 736 N N . TYR A 1 93 ? -45.452 2.739 74.400 1.00 94.69 93 TYR A N 1
ATOM 737 C CA . TYR A 1 93 ? -46.077 1.887 73.387 1.00 94.69 93 TYR A CA 1
ATOM 738 C C . TYR A 1 93 ? -46.253 2.618 72.052 1.00 94.69 93 TYR A C 1
ATOM 740 O O . TYR A 1 93 ? -45.905 2.088 70.999 1.00 94.69 93 TYR A O 1
ATOM 748 N N . LEU A 1 94 ? -46.744 3.859 72.086 1.00 94.31 94 LEU A N 1
ATOM 749 C CA . LEU A 1 94 ? -46.903 4.678 70.882 1.00 94.31 94 LEU A CA 1
ATOM 750 C C . LEU A 1 94 ? -45.555 4.977 70.210 1.00 94.31 94 LEU A C 1
ATOM 752 O O . LEU A 1 94 ? -45.459 4.948 68.979 1.00 94.31 94 LEU A O 1
ATOM 756 N N . GLU A 1 95 ? -44.508 5.213 71.003 1.00 94.50 95 GLU A N 1
ATOM 757 C CA . GLU A 1 95 ? -43.131 5.371 70.525 1.00 94.50 95 GLU A CA 1
ATOM 758 C C . GLU A 1 95 ? -42.599 4.096 69.863 1.00 94.50 95 GLU A C 1
ATOM 760 O O . GLU A 1 95 ? -41.963 4.189 68.816 1.00 94.50 95 GLU A O 1
ATOM 765 N N . LEU A 1 96 ? -42.902 2.909 70.405 1.00 94.44 96 LEU A N 1
ATOM 766 C CA . LEU A 1 96 ? -42.530 1.629 69.792 1.00 94.44 96 LEU A CA 1
ATOM 767 C C . LEU A 1 96 ? -43.150 1.473 68.395 1.00 94.44 96 LEU A C 1
ATOM 769 O O . LEU A 1 96 ? -42.436 1.184 67.432 1.00 94.44 96 LEU A O 1
ATOM 773 N N . VAL A 1 97 ? -44.464 1.690 68.269 1.00 94.31 97 VAL A N 1
ATOM 774 C CA . VAL A 1 97 ? -45.179 1.519 66.991 1.00 94.31 97 VAL A CA 1
ATOM 775 C C . VAL A 1 97 ? -44.731 2.567 65.965 1.00 94.31 97 VAL A C 1
ATOM 777 O O . VAL A 1 97 ? -44.433 2.239 64.814 1.00 94.31 97 VAL A O 1
ATOM 780 N N . THR A 1 98 ? -44.617 3.829 66.385 1.00 93.62 98 THR A N 1
ATOM 781 C CA . THR A 1 98 ? -44.167 4.927 65.513 1.00 93.62 98 THR A CA 1
ATOM 782 C C . THR A 1 98 ? -42.700 4.755 65.112 1.00 93.62 98 THR A C 1
ATOM 784 O O . THR A 1 98 ? -42.337 4.940 63.948 1.00 93.62 98 THR A O 1
ATOM 787 N N . GLY A 1 99 ? -41.850 4.344 66.054 1.00 95.19 99 GLY A N 1
ATOM 788 C CA . GLY A 1 99 ? -40.439 4.052 65.824 1.00 95.19 99 GLY A CA 1
ATOM 789 C C . GLY A 1 99 ? -40.245 2.916 64.825 1.00 95.19 99 GLY A C 1
ATOM 790 O O . GLY A 1 99 ? -39.438 3.049 63.904 1.00 95.19 99 GLY A O 1
ATOM 791 N N . TYR A 1 100 ? -41.038 1.845 64.930 1.00 94.88 100 TYR A N 1
ATOM 792 C CA . TYR A 1 100 ? -41.037 0.766 63.943 1.00 94.88 100 TYR A CA 1
ATOM 793 C C . TYR A 1 100 ? -41.373 1.274 62.539 1.00 94.88 100 TYR A C 1
ATOM 795 O O . TYR A 1 100 ? -40.646 0.972 61.596 1.00 94.88 100 TYR A O 1
ATOM 803 N N . LYS A 1 101 ? -42.433 2.077 62.394 1.00 93.38 101 LYS A N 1
ATOM 804 C CA . LYS A 1 101 ? -42.849 2.628 61.096 1.00 93.38 101 LYS A CA 1
ATOM 805 C C . LYS A 1 101 ? -41.743 3.463 60.442 1.00 93.38 101 LYS A C 1
ATOM 807 O O . LYS A 1 101 ? -41.444 3.274 59.263 1.00 93.38 101 LYS A O 1
ATOM 812 N N . ASN A 1 102 ? -41.102 4.336 61.217 1.00 94.62 102 ASN A N 1
ATOM 813 C CA . ASN A 1 102 ? -39.994 5.168 60.741 1.00 94.62 102 ASN A CA 1
ATOM 814 C C . ASN A 1 102 ? -38.757 4.333 60.383 1.00 94.62 102 ASN A C 1
ATOM 816 O O . ASN A 1 102 ? -38.098 4.580 59.375 1.00 94.62 102 ASN A O 1
ATOM 820 N N . MET A 1 103 ? -38.440 3.318 61.189 1.00 95.69 103 MET A N 1
ATOM 821 C CA . MET A 1 103 ? -37.321 2.421 60.912 1.00 95.69 103 MET A CA 1
ATOM 822 C C . MET A 1 103 ? -37.575 1.578 59.657 1.00 95.69 103 MET A C 1
ATOM 824 O O . MET A 1 103 ? -36.673 1.413 58.835 1.00 95.69 103 MET A O 1
ATOM 828 N N . LEU A 1 104 ? -38.796 1.068 59.482 1.00 92.94 104 LEU A N 1
ATOM 829 C CA . LEU A 1 104 ? -39.189 0.276 58.322 1.00 92.94 104 LEU A CA 1
ATOM 830 C C . LEU A 1 104 ? -39.073 1.091 57.030 1.00 92.94 104 LEU A C 1
ATOM 832 O O . LEU A 1 104 ? -38.502 0.601 56.056 1.00 92.94 104 LEU A O 1
ATOM 836 N N . SER A 1 105 ? -39.564 2.333 57.019 1.00 91.69 105 SER A N 1
ATOM 837 C CA . SER A 1 105 ? -39.466 3.205 55.843 1.00 91.69 105 SER A CA 1
ATOM 838 C C . SER A 1 105 ? -38.011 3.538 55.499 1.00 91.69 105 SER A C 1
ATOM 840 O O . SER A 1 105 ? -37.609 3.401 54.341 1.00 91.69 105 SER A O 1
ATOM 842 N N . ALA A 1 106 ? -37.190 3.871 56.502 1.00 94.50 106 ALA A N 1
ATOM 843 C CA . ALA A 1 106 ? -35.765 4.132 56.317 1.00 94.50 106 ALA A CA 1
ATOM 844 C C . ALA A 1 106 ? -35.023 2.908 55.754 1.00 94.50 106 ALA A C 1
ATOM 846 O O . ALA A 1 106 ? -34.267 3.028 54.788 1.00 94.50 106 ALA A O 1
ATOM 847 N N . LYS A 1 107 ? -35.279 1.713 56.304 1.00 94.44 107 LYS A N 1
ATOM 848 C CA . LYS A 1 107 ? -34.647 0.471 55.838 1.00 94.44 107 LYS A CA 1
ATOM 849 C C . LYS A 1 107 ? -35.100 0.055 54.446 1.00 94.44 107 LYS A C 1
ATOM 851 O O . LYS A 1 107 ? -34.270 -0.372 53.647 1.00 94.44 107 LYS A O 1
ATOM 856 N N . ARG A 1 108 ? -36.376 0.241 54.106 1.00 92.50 108 ARG A N 1
ATOM 857 C CA . ARG A 1 108 ? -36.862 0.020 52.736 1.00 92.50 108 ARG A CA 1
ATOM 858 C C . ARG A 1 108 ? -36.163 0.931 51.735 1.00 92.50 108 ARG A C 1
ATOM 860 O O . ARG A 1 108 ? -35.731 0.442 50.695 1.00 92.50 108 ARG A O 1
ATOM 867 N N . LEU A 1 109 ? -35.995 2.213 52.059 1.00 91.88 109 LEU A N 1
ATOM 868 C CA . LEU A 1 109 ? -35.283 3.162 51.202 1.00 91.88 109 LEU A CA 1
ATOM 869 C C . LEU A 1 109 ? -33.803 2.779 51.025 1.00 91.88 109 LEU A C 1
ATOM 871 O O . LEU A 1 109 ? -33.290 2.802 49.908 1.00 91.88 109 LEU A O 1
ATOM 875 N N . GLU A 1 110 ? -33.124 2.377 52.102 1.00 93.75 110 GLU A N 1
ATOM 876 C CA . GLU A 1 110 ? -31.734 1.897 52.062 1.00 93.75 110 GLU A CA 1
ATOM 877 C C . GLU A 1 110 ? -31.577 0.673 51.138 1.00 93.75 110 GLU A C 1
ATOM 879 O O . GLU A 1 110 ? -30.693 0.640 50.269 1.00 93.75 110 GLU A O 1
ATOM 884 N N . CYS A 1 111 ? -32.474 -0.311 51.266 1.00 93.06 111 CYS A N 1
ATOM 885 C CA . CYS A 1 111 ? -32.503 -1.490 50.402 1.00 93.06 111 CYS A CA 1
ATOM 886 C C . CYS A 1 111 ? -32.833 -1.134 48.945 1.00 93.06 111 CYS A C 1
ATOM 888 O O . CYS A 1 111 ? -32.173 -1.637 48.035 1.00 93.06 111 CYS A O 1
ATOM 890 N N . ALA A 1 112 ? -33.805 -0.249 48.710 1.00 90.88 112 ALA A N 1
ATOM 891 C CA . ALA A 1 112 ? -34.190 0.203 47.374 1.00 90.88 112 ALA A CA 1
ATOM 892 C C . ALA A 1 112 ? -33.038 0.920 46.658 1.00 90.88 112 ALA A C 1
ATOM 894 O O . ALA A 1 112 ? -32.742 0.623 45.499 1.00 90.88 112 ALA A O 1
ATOM 895 N N . ASN A 1 113 ? -32.323 1.799 47.363 1.00 91.81 113 ASN A N 1
ATOM 896 C CA . ASN A 1 113 ? -31.148 2.489 46.832 1.00 91.81 113 ASN A CA 1
ATOM 897 C C . ASN A 1 113 ? -30.025 1.506 46.478 1.00 91.81 113 ASN A C 1
ATOM 899 O O . ASN A 1 113 ? -29.421 1.606 45.407 1.00 91.81 113 ASN A O 1
ATOM 903 N N . SER A 1 114 ? -29.778 0.519 47.343 1.00 92.69 114 SER A N 1
ATOM 904 C CA . SER A 1 114 ? -28.776 -0.526 47.104 1.00 92.69 114 SER A CA 1
ATOM 905 C C . SER A 1 114 ? -29.133 -1.394 45.892 1.00 92.69 114 SER A C 1
ATOM 907 O O . SER A 1 114 ? -28.289 -1.634 45.027 1.00 92.69 114 SER A O 1
ATOM 909 N N . ALA A 1 115 ? -30.400 -1.798 45.774 1.00 91.94 115 ALA A N 1
ATOM 910 C CA . ALA A 1 115 ? -30.904 -2.549 44.629 1.00 91.94 115 ALA A CA 1
ATOM 911 C C . ALA A 1 115 ? -30.825 -1.735 43.327 1.00 91.94 115 ALA A C 1
ATOM 913 O O . ALA A 1 115 ? -30.383 -2.253 42.303 1.00 91.94 115 ALA A O 1
ATOM 914 N N . SER A 1 116 ? -31.183 -0.447 43.365 1.00 91.94 116 SER A N 1
ATOM 915 C CA . SER A 1 116 ? -31.078 0.466 42.220 1.00 91.94 116 SER A CA 1
ATOM 916 C C . SER A 1 116 ? -29.631 0.612 41.741 1.00 91.94 116 SER A C 1
ATOM 918 O O . SER A 1 116 ? -29.357 0.500 40.545 1.00 91.94 116 SER A O 1
ATOM 920 N N . LYS A 1 117 ? -28.673 0.755 42.668 1.00 93.56 117 LYS A N 1
ATOM 921 C CA . LYS A 1 117 ? -27.240 0.803 42.346 1.00 93.56 117 LYS A CA 1
ATOM 922 C C . LYS A 1 117 ? -26.772 -0.462 41.623 1.00 93.56 117 LYS A C 1
ATOM 924 O O . LYS A 1 117 ? -26.102 -0.356 40.597 1.00 93.56 117 LYS A O 1
ATOM 929 N N . LEU A 1 118 ? -27.148 -1.642 42.122 1.00 94.88 118 LEU A N 1
ATOM 930 C CA . LEU A 1 118 ? -26.819 -2.918 41.477 1.00 94.88 118 LEU A CA 1
ATOM 931 C C . LEU A 1 118 ? -27.474 -3.045 40.100 1.00 94.88 118 LEU A C 1
ATOM 933 O O . LEU A 1 118 ? -26.811 -3.431 39.141 1.00 94.88 118 LEU A O 1
ATOM 937 N N . ARG A 1 119 ? -28.747 -2.657 39.974 1.00 93.00 119 ARG A N 1
ATOM 938 C CA . ARG A 1 119 ? -29.482 -2.688 38.704 1.00 93.00 119 ARG A CA 1
ATOM 939 C C . ARG A 1 119 ? -28.842 -1.789 37.650 1.00 93.00 119 ARG A C 1
ATOM 941 O O . ARG A 1 119 ? -28.691 -2.204 36.505 1.00 93.00 119 ARG A O 1
ATOM 948 N N . ASN A 1 120 ? -28.415 -0.591 38.042 1.00 94.12 120 ASN A N 1
ATOM 949 C CA . ASN A 1 120 ? -27.698 0.323 37.158 1.00 94.12 120 ASN A CA 1
ATOM 950 C C . ASN A 1 120 ? -26.335 -0.251 36.747 1.00 94.12 120 ASN A C 1
ATOM 952 O O . ASN A 1 120 ? -25.971 -0.156 35.579 1.00 94.12 120 ASN A O 1
ATOM 956 N N . GLY A 1 121 ? -25.609 -0.883 37.675 1.00 96.44 121 GLY A N 1
ATOM 957 C CA . GLY A 1 121 ? -24.356 -1.577 37.371 1.00 96.44 121 GLY A CA 1
ATOM 958 C C . GLY A 1 121 ? -24.544 -2.703 36.353 1.00 96.44 121 GLY A C 1
ATOM 959 O O . GLY A 1 121 ? -23.840 -2.742 35.349 1.00 96.44 121 GLY A O 1
ATOM 960 N N . LEU A 1 122 ? -25.547 -3.562 36.560 1.00 96.75 122 LEU A N 1
ATOM 961 C CA . LEU A 1 122 ? -25.900 -4.633 35.623 1.00 96.75 122 LEU A CA 1
ATOM 962 C C . LEU A 1 122 ? -26.270 -4.089 34.241 1.00 96.75 122 LEU A C 1
ATOM 964 O O . LEU A 1 122 ? -25.800 -4.608 33.236 1.00 96.75 122 LEU A O 1
ATOM 968 N N . LEU A 1 123 ? -27.047 -3.005 34.187 1.00 96.81 123 LEU A N 1
ATOM 969 C CA . LEU A 1 123 ? -27.421 -2.359 32.931 1.00 96.81 123 LEU A CA 1
ATOM 970 C C . LEU A 1 123 ? -26.205 -1.802 32.176 1.00 96.81 123 LEU A C 1
ATOM 972 O O . LEU A 1 123 ? -26.171 -1.863 30.951 1.00 96.81 123 LEU A O 1
ATOM 976 N N . GLN A 1 124 ? -25.198 -1.277 32.878 1.00 96.88 124 GLN A N 1
ATOM 977 C CA . GLN A 1 124 ? -23.964 -0.832 32.223 1.00 96.88 124 GLN A CA 1
ATOM 978 C C . GLN A 1 124 ? -23.103 -1.999 31.735 1.00 96.88 124 GLN A C 1
ATOM 980 O O . GLN A 1 124 ? -22.522 -1.910 30.654 1.00 96.88 124 GLN A O 1
ATOM 985 N N . ILE A 1 125 ? -23.039 -3.096 32.493 1.00 97.69 125 ILE A N 1
ATOM 986 C CA . ILE A 1 125 ? -22.353 -4.323 32.062 1.00 97.69 125 ILE A CA 1
ATOM 987 C C . ILE A 1 125 ? -23.003 -4.874 30.791 1.00 97.69 125 ILE A C 1
ATOM 989 O O . ILE A 1 125 ? -22.294 -5.189 29.841 1.00 97.69 125 ILE A O 1
ATOM 993 N N . ASP A 1 126 ? -24.333 -4.922 30.740 1.00 97.31 126 ASP A N 1
ATOM 994 C CA . ASP A 1 126 ? -25.077 -5.410 29.577 1.00 97.31 126 ASP A CA 1
ATOM 995 C C . ASP A 1 126 ? -24.849 -4.530 28.336 1.00 97.31 126 ASP A C 1
ATOM 997 O O . ASP A 1 126 ? -24.477 -5.025 27.274 1.00 97.31 126 ASP A O 1
ATOM 1001 N N . LYS A 1 127 ? -24.915 -3.199 28.492 1.00 96.88 127 LYS A N 1
ATOM 1002 C CA . LYS A 1 127 ? -24.554 -2.252 27.420 1.00 96.88 127 LYS A CA 1
ATOM 1003 C C . LYS A 1 127 ? -23.121 -2.437 26.923 1.00 96.88 127 LYS A C 1
ATOM 1005 O O . LYS A 1 127 ? -22.861 -2.348 25.727 1.00 96.88 127 LYS A O 1
ATOM 1010 N N . THR A 1 128 ? -22.186 -2.669 27.843 1.00 96.88 128 THR A N 1
ATOM 1011 C CA . THR A 1 128 ? -20.770 -2.863 27.504 1.00 96.88 128 THR A CA 1
ATOM 1012 C C . THR A 1 128 ? -20.574 -4.178 26.763 1.00 96.88 128 THR A C 1
ATOM 1014 O O . THR A 1 128 ? -19.840 -4.211 25.782 1.00 96.88 128 THR A O 1
ATOM 1017 N N . LYS A 1 129 ? -21.269 -5.241 27.181 1.00 96.88 129 LYS A N 1
ATOM 1018 C CA . LYS A 1 129 ? -21.258 -6.540 26.508 1.00 96.88 129 LYS A CA 1
ATOM 1019 C C . LYS A 1 129 ? -21.695 -6.411 25.047 1.00 96.88 129 LYS A C 1
ATOM 1021 O O . LYS A 1 129 ? -20.957 -6.860 24.178 1.00 96.88 129 LYS A O 1
ATOM 1026 N N . VAL A 1 130 ? -22.827 -5.750 24.785 1.00 97.19 130 VAL A N 1
ATOM 1027 C CA . VAL A 1 130 ? -23.316 -5.512 23.412 1.00 97.19 130 VAL A CA 1
ATOM 1028 C C . VAL A 1 130 ? -22.277 -4.750 22.586 1.00 97.19 130 VAL A C 1
ATOM 1030 O O . VAL A 1 130 ? -21.935 -5.170 21.486 1.00 97.19 130 VAL A O 1
ATOM 1033 N N . LYS A 1 131 ? -21.687 -3.686 23.144 1.00 96.06 131 LYS A N 1
ATOM 1034 C CA . LYS A 1 131 ? -20.665 -2.897 22.441 1.00 96.06 131 LYS A CA 1
ATOM 1035 C C . LYS A 1 131 ? -19.393 -3.697 22.122 1.00 96.06 131 LYS A C 1
ATOM 1037 O O . LYS A 1 131 ? -18.791 -3.503 21.071 1.00 96.06 131 LYS A O 1
ATOM 1042 N N . VAL A 1 132 ? -18.963 -4.583 23.023 1.00 97.56 132 VAL A N 1
ATOM 1043 C CA . VAL A 1 132 ? -17.799 -5.461 22.797 1.00 97.56 132 VAL A CA 1
ATOM 1044 C C . VAL A 1 132 ? -18.086 -6.490 21.702 1.00 97.56 132 VAL A C 1
ATOM 1046 O O . VAL A 1 132 ? -17.194 -6.803 20.914 1.00 97.56 132 VAL A O 1
ATOM 1049 N N . GLU A 1 133 ? -19.315 -6.997 21.628 1.00 96.81 133 GLU A N 1
ATOM 1050 C CA . GLU A 1 133 ? -19.750 -7.914 20.572 1.00 96.81 133 GLU A CA 1
ATOM 1051 C C . GLU A 1 133 ? -19.768 -7.217 19.201 1.00 96.81 133 GLU A C 1
ATOM 1053 O O . GLU A 1 133 ? -19.175 -7.727 18.252 1.00 96.81 133 GLU A O 1
ATOM 1058 N N . GLU A 1 134 ? -20.317 -6.000 19.122 1.00 96.44 134 GLU A N 1
ATOM 1059 C CA . GLU A 1 134 ? -20.272 -5.159 17.914 1.00 96.44 134 GLU A CA 1
ATOM 1060 C C . GLU A 1 134 ? -18.829 -4.883 17.459 1.00 96.44 134 GLU A C 1
A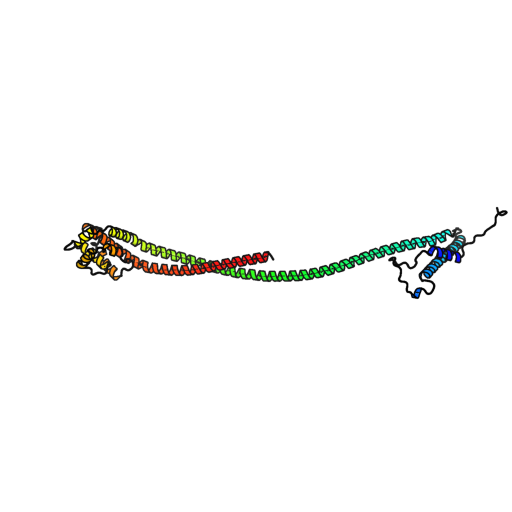TOM 1062 O O . GLU A 1 134 ? -18.479 -5.143 16.307 1.00 96.44 134 GLU A O 1
ATOM 1067 N N . MET A 1 135 ? -17.959 -4.445 18.377 1.00 95.94 135 MET A N 1
ATOM 1068 C CA . MET A 1 135 ? -16.539 -4.211 18.089 1.00 95.94 135 MET A CA 1
ATOM 1069 C C . MET A 1 135 ? -15.807 -5.479 17.631 1.00 95.94 135 MET A C 1
ATOM 1071 O O . MET A 1 135 ? -14.913 -5.395 16.793 1.00 95.94 135 MET A O 1
ATOM 1075 N N . SER A 1 136 ? -16.157 -6.652 18.169 1.00 96.06 136 SER A N 1
ATOM 1076 C CA . SER A 1 136 ? -15.538 -7.922 17.762 1.00 96.06 136 SER A CA 1
ATOM 1077 C C . SER A 1 136 ? -15.900 -8.280 16.321 1.00 96.06 136 SER A C 1
ATOM 1079 O O . SER A 1 136 ? -15.032 -8.702 15.561 1.00 96.06 136 SER A O 1
ATOM 1081 N N . ILE A 1 137 ? -17.152 -8.039 15.917 1.00 96.56 137 ILE A N 1
ATOM 1082 C CA . ILE A 1 137 ? -17.610 -8.242 14.535 1.00 96.56 137 ILE A CA 1
ATOM 1083 C C . ILE A 1 137 ? -16.908 -7.265 13.580 1.00 96.56 137 ILE A C 1
ATOM 1085 O O . ILE A 1 137 ? -16.493 -7.651 12.486 1.00 96.56 137 ILE A O 1
ATOM 1089 N N . GLU A 1 138 ? -16.772 -5.993 13.964 1.00 95.62 138 GLU A N 1
ATOM 1090 C CA . GLU A 1 138 ? -16.040 -4.996 13.171 1.00 95.62 138 GLU A CA 1
ATOM 1091 C C . GLU A 1 138 ? -14.558 -5.359 13.026 1.00 95.62 138 GLU A C 1
ATOM 1093 O O . GLU A 1 138 ? -14.010 -5.271 11.926 1.00 95.62 138 GLU A O 1
ATOM 1098 N N . LEU A 1 139 ? -13.927 -5.829 14.105 1.00 95.00 139 LEU A N 1
ATOM 1099 C CA . LEU A 1 139 ? -12.534 -6.265 14.101 1.00 95.00 139 LEU A CA 1
ATOM 1100 C C . LEU A 1 139 ? -12.316 -7.473 13.186 1.00 95.00 139 LEU A C 1
ATOM 1102 O O . LEU A 1 139 ? -11.330 -7.507 12.451 1.00 95.00 139 LEU A O 1
ATOM 1106 N N . GLU A 1 140 ? -13.224 -8.450 13.199 1.00 95.75 140 GLU A N 1
ATOM 1107 C CA . GLU A 1 140 ? -13.140 -9.621 12.323 1.00 95.75 140 GLU A CA 1
ATOM 1108 C C . GLU A 1 140 ? -13.241 -9.211 10.846 1.00 95.75 140 GLU A C 1
ATOM 1110 O O . GLU A 1 140 ? -12.401 -9.606 10.035 1.00 95.75 140 GLU A O 1
ATOM 1115 N N . LYS A 1 141 ? -14.186 -8.322 10.504 1.00 95.88 141 LYS A N 1
ATOM 1116 C CA . LYS A 1 141 ? -14.303 -7.757 9.147 1.00 95.88 141 LYS A CA 1
ATOM 1117 C C . LYS A 1 141 ? -13.045 -6.996 8.726 1.00 95.88 141 LYS A C 1
ATOM 1119 O O . LYS A 1 141 ? -12.556 -7.206 7.617 1.00 95.88 141 LYS A O 1
ATOM 1124 N N . ALA A 1 142 ? -12.515 -6.139 9.599 1.00 95.06 142 ALA A N 1
ATOM 1125 C CA . ALA A 1 142 ? -11.300 -5.378 9.327 1.00 95.06 142 ALA A CA 1
ATOM 1126 C C . ALA A 1 142 ? -10.082 -6.299 9.159 1.00 95.06 142 ALA A C 1
ATOM 1128 O O . ALA A 1 142 ? -9.275 -6.088 8.261 1.00 95.06 142 ALA A O 1
ATOM 1129 N N . THR A 1 143 ? -9.978 -7.361 9.962 1.00 94.31 143 THR A N 1
ATOM 1130 C CA . THR A 1 143 ? -8.893 -8.350 9.866 1.00 94.31 143 THR A CA 1
ATOM 1131 C C . THR A 1 143 ? -8.922 -9.078 8.524 1.00 94.31 143 THR A C 1
ATOM 1133 O O . THR A 1 143 ? -7.882 -9.227 7.886 1.00 94.31 143 THR A O 1
ATOM 1136 N N . VAL A 1 144 ? -10.106 -9.494 8.057 1.00 96.44 144 VAL A N 1
ATOM 1137 C CA . VAL A 1 144 ? -10.259 -10.116 6.731 1.00 96.44 144 VAL A CA 1
ATOM 1138 C C . VAL A 1 144 ? -9.856 -9.145 5.619 1.00 96.44 144 VAL A C 1
ATOM 1140 O O . VAL A 1 144 ? -9.090 -9.530 4.740 1.00 96.44 144 VAL A O 1
ATOM 1143 N N . GLN A 1 145 ? -10.308 -7.887 5.679 1.00 94.44 145 GLN A N 1
ATOM 1144 C CA . GLN A 1 145 ? -9.933 -6.867 4.692 1.00 94.44 145 GLN A CA 1
ATOM 1145 C C . GLN A 1 145 ? -8.424 -6.604 4.679 1.00 94.44 145 GLN A C 1
ATOM 1147 O O . GLN A 1 145 ? -7.824 -6.601 3.611 1.00 94.44 145 GLN A O 1
ATOM 1152 N N . VAL A 1 146 ? -7.792 -6.445 5.845 1.00 95.50 146 VAL A N 1
ATOM 1153 C CA . VAL A 1 146 ? -6.339 -6.231 5.952 1.00 95.50 146 VAL A CA 1
ATOM 1154 C C . VAL A 1 146 ? -5.564 -7.421 5.389 1.00 95.50 146 VAL A C 1
ATOM 1156 O O . VAL A 1 146 ? -4.609 -7.223 4.646 1.00 95.50 146 VAL A O 1
ATOM 1159 N N . ASN A 1 147 ? -5.981 -8.654 5.686 1.00 94.38 147 ASN A N 1
ATOM 1160 C CA . ASN A 1 147 ? -5.328 -9.843 5.137 1.00 94.38 147 ASN A CA 1
ATOM 1161 C C . ASN A 1 147 ? -5.456 -9.919 3.610 1.00 94.38 147 ASN A C 1
ATOM 1163 O O . ASN A 1 147 ? -4.484 -10.265 2.944 1.00 94.38 147 ASN A O 1
ATOM 1167 N N . GLN A 1 148 ? -6.621 -9.564 3.060 1.00 94.19 148 GLN A N 1
ATOM 1168 C CA . GLN A 1 148 ? -6.816 -9.508 1.613 1.00 94.19 148 GLN A CA 1
ATOM 1169 C C . GLN A 1 148 ? -5.926 -8.434 0.969 1.00 94.19 148 GLN A C 1
ATOM 1171 O O . GLN A 1 148 ? -5.226 -8.729 0.007 1.00 94.19 148 GLN A O 1
ATOM 1176 N N . MET A 1 149 ? -5.892 -7.221 1.529 1.00 90.94 149 MET A N 1
ATOM 1177 C CA . MET A 1 149 ? -5.038 -6.139 1.024 1.00 90.94 149 MET A CA 1
ATOM 1178 C C . MET A 1 149 ? -3.549 -6.498 1.119 1.00 90.94 149 MET A C 1
ATOM 1180 O O . MET A 1 149 ? -2.805 -6.255 0.176 1.00 90.94 149 MET A O 1
ATOM 1184 N N . ASN A 1 150 ? -3.112 -7.142 2.208 1.00 91.56 150 ASN A N 1
ATOM 1185 C CA . ASN A 1 150 ? -1.737 -7.631 2.340 1.00 91.56 150 ASN A CA 1
ATOM 1186 C C . ASN A 1 150 ? -1.393 -8.656 1.252 1.00 91.56 150 ASN A C 1
ATOM 1188 O O . ASN A 1 150 ? -0.328 -8.561 0.651 1.00 91.56 150 ASN A O 1
ATOM 1192 N N . GLN A 1 151 ? -2.296 -9.600 0.966 1.00 93.19 151 GLN A N 1
ATOM 1193 C CA . GLN A 1 151 ? -2.085 -10.573 -0.104 1.00 93.19 151 GLN A CA 1
ATOM 1194 C C . GLN A 1 151 ? -1.987 -9.889 -1.477 1.00 93.19 151 GLN A C 1
ATOM 1196 O O . GLN A 1 151 ? -1.087 -10.200 -2.254 1.00 93.19 151 GLN A O 1
ATOM 1201 N N . GLU A 1 152 ? -2.876 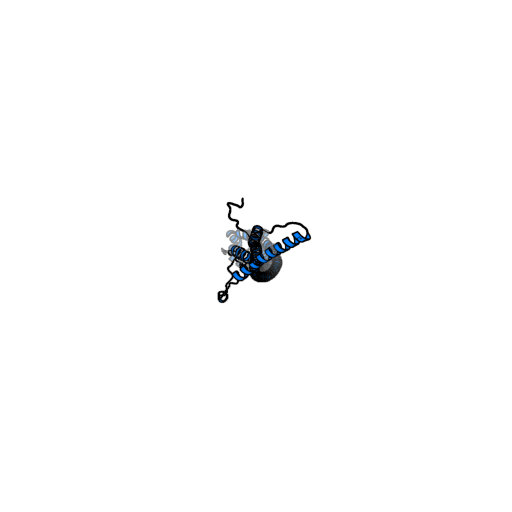-8.935 -1.766 1.00 90.62 152 GLU A N 1
ATOM 1202 C CA . GLU A 1 152 ? -2.836 -8.156 -3.009 1.00 90.62 152 GLU A CA 1
ATOM 1203 C C . GLU A 1 152 ? -1.525 -7.353 -3.129 1.00 90.62 152 GLU A C 1
ATOM 1205 O O . GLU A 1 152 ? -0.922 -7.316 -4.204 1.00 90.62 152 GLU A O 1
ATOM 1210 N N . CYS A 1 153 ? -1.037 -6.764 -2.032 1.00 90.06 153 CYS A N 1
ATOM 1211 C CA . CYS A 1 153 ? 0.254 -6.074 -1.981 1.00 90.06 153 CYS A CA 1
ATOM 1212 C C . CYS A 1 153 ? 1.437 -7.021 -2.224 1.00 90.06 153 CYS A C 1
ATOM 1214 O O . CYS A 1 153 ? 2.339 -6.679 -2.992 1.00 90.06 153 CYS A O 1
ATOM 1216 N N . ASP A 1 154 ? 1.434 -8.213 -1.623 1.00 91.12 154 ASP A N 1
ATOM 1217 C CA . ASP A 1 154 ? 2.479 -9.222 -1.824 1.00 91.12 154 ASP A CA 1
ATOM 1218 C C . ASP A 1 154 ? 2.532 -9.691 -3.290 1.00 91.12 154 ASP A C 1
ATOM 1220 O O . ASP A 1 154 ? 3.608 -9.747 -3.895 1.00 91.12 154 ASP A O 1
ATOM 1224 N N . GLU A 1 155 ? 1.377 -9.969 -3.904 1.00 91.12 155 GLU A N 1
ATOM 1225 C CA . GLU A 1 155 ? 1.274 -10.337 -5.325 1.00 91.12 155 GLU A CA 1
ATOM 1226 C C . GLU A 1 155 ? 1.774 -9.208 -6.247 1.00 91.12 155 GLU A C 1
ATOM 1228 O O . GLU A 1 155 ? 2.482 -9.444 -7.239 1.00 91.12 155 GLU A O 1
ATOM 1233 N N . PHE A 1 156 ? 1.467 -7.959 -5.898 1.00 89.25 156 PHE A N 1
ATOM 1234 C CA . PHE A 1 156 ? 1.924 -6.791 -6.642 1.00 89.25 156 PHE A CA 1
ATOM 1235 C C . PHE A 1 156 ? 3.442 -6.583 -6.519 1.00 89.25 156 PHE A C 1
ATOM 1237 O O . PHE A 1 156 ? 4.118 -6.344 -7.525 1.00 89.25 156 PHE A O 1
ATOM 1244 N N . LEU A 1 157 ? 4.014 -6.766 -5.324 1.00 91.19 157 LEU A N 1
ATOM 1245 C CA . LEU A 1 157 ? 5.463 -6.715 -5.094 1.00 91.19 157 LEU A CA 1
ATOM 1246 C C . LEU A 1 157 ? 6.212 -7.769 -5.913 1.00 91.19 157 LEU A C 1
ATOM 1248 O O . LEU A 1 157 ? 7.259 -7.466 -6.495 1.00 91.19 157 LEU A O 1
ATOM 1252 N N . VAL A 1 158 ? 5.670 -8.987 -6.015 1.00 93.81 158 VAL A N 1
ATOM 1253 C CA . VAL A 1 158 ? 6.226 -10.038 -6.883 1.00 93.81 158 VAL A CA 1
ATOM 1254 C C . VAL A 1 158 ? 6.224 -9.591 -8.347 1.00 93.81 158 VAL A C 1
ATOM 1256 O O . VAL A 1 158 ? 7.218 -9.780 -9.055 1.00 93.81 158 VAL A O 1
ATOM 1259 N N . THR A 1 159 ? 5.149 -8.944 -8.800 1.00 90.38 159 THR A N 1
ATOM 1260 C CA . THR A 1 159 ? 5.043 -8.411 -10.167 1.00 90.38 159 THR A CA 1
ATOM 1261 C C . THR A 1 159 ? 6.091 -7.327 -10.432 1.00 90.38 159 THR A C 1
ATOM 1263 O O . THR A 1 159 ? 6.829 -7.423 -11.415 1.00 90.38 159 THR A O 1
ATOM 1266 N N . ILE A 1 160 ? 6.246 -6.351 -9.527 1.00 92.31 160 ILE A N 1
ATOM 1267 C CA . ILE A 1 160 ? 7.291 -5.316 -9.626 1.00 92.31 160 ILE A CA 1
ATOM 1268 C C . ILE A 1 160 ? 8.683 -5.955 -9.661 1.00 92.31 160 ILE A C 1
ATOM 1270 O O . ILE A 1 160 ? 9.520 -5.563 -10.478 1.00 92.31 160 ILE A O 1
ATOM 1274 N N . ALA A 1 161 ? 8.952 -6.936 -8.796 1.00 93.38 161 ALA A N 1
ATOM 1275 C CA . ALA A 1 161 ? 10.249 -7.603 -8.731 1.00 93.38 161 ALA A CA 1
ATOM 1276 C C . ALA A 1 161 ? 10.593 -8.320 -10.048 1.00 93.38 161 ALA A C 1
ATOM 1278 O O . ALA A 1 161 ? 11.717 -8.188 -10.544 1.00 93.38 161 ALA A O 1
ATOM 1279 N N . ASN A 1 162 ? 9.625 -9.021 -10.646 1.00 91.94 162 ASN A N 1
ATOM 1280 C CA . ASN A 1 162 ? 9.792 -9.680 -11.941 1.00 91.94 162 ASN A CA 1
ATOM 1281 C C . ASN A 1 162 ? 10.033 -8.666 -13.067 1.00 91.94 162 ASN A C 1
ATOM 1283 O O . ASN A 1 162 ? 11.027 -8.783 -13.787 1.00 91.94 162 ASN A O 1
ATOM 1287 N N . GLN A 1 163 ? 9.196 -7.627 -13.161 1.00 90.69 163 GLN A N 1
ATOM 1288 C CA . GLN A 1 163 ? 9.325 -6.572 -14.171 1.00 90.69 163 GLN A CA 1
ATOM 1289 C C . GLN A 1 163 ? 10.677 -5.845 -14.058 1.00 90.69 163 GLN A C 1
ATOM 1291 O O . GLN A 1 163 ? 11.316 -5.527 -15.066 1.00 90.69 163 GLN A O 1
ATOM 1296 N N . LYS A 1 164 ? 11.149 -5.617 -12.823 1.00 93.06 164 LYS A N 1
ATOM 1297 C CA . LYS A 1 164 ? 12.457 -5.016 -12.539 1.00 93.06 164 LYS A CA 1
ATOM 1298 C C . LYS A 1 164 ? 13.594 -5.893 -13.029 1.00 93.06 164 LYS A C 1
ATOM 1300 O O . LYS A 1 164 ? 14.480 -5.396 -13.718 1.00 93.06 164 LYS A O 1
ATOM 1305 N N . ARG A 1 165 ? 13.552 -7.190 -12.713 1.00 92.94 165 ARG A N 1
ATOM 1306 C CA . ARG A 1 165 ? 14.568 -8.148 -13.158 1.00 92.94 165 ARG A CA 1
ATOM 1307 C C . ARG A 1 165 ? 14.665 -8.181 -14.683 1.00 92.94 165 ARG A C 1
ATOM 1309 O O . ARG A 1 165 ? 15.766 -8.093 -15.218 1.00 92.94 165 ARG A O 1
ATOM 1316 N N . GLU A 1 166 ? 13.529 -8.254 -15.374 1.00 90.44 166 GLU A N 1
ATOM 1317 C CA . GLU A 1 166 ? 13.488 -8.257 -16.842 1.00 90.44 166 GLU A CA 1
ATOM 1318 C C . GLU A 1 166 ? 14.026 -6.953 -17.445 1.00 90.44 166 GLU A C 1
ATOM 1320 O O . GLU A 1 166 ? 14.800 -6.985 -18.405 1.00 90.44 166 GLU A O 1
ATOM 1325 N N . THR A 1 167 ? 13.665 -5.807 -16.861 1.00 92.25 167 THR A N 1
ATOM 1326 C CA . THR A 1 167 ? 14.144 -4.489 -17.308 1.00 92.25 167 THR A CA 1
ATOM 1327 C C . THR A 1 167 ? 15.657 -4.356 -17.110 1.00 92.25 167 THR A C 1
ATOM 1329 O O . THR A 1 167 ? 16.358 -3.935 -18.031 1.00 92.25 167 THR A O 1
ATOM 1332 N N . ASP A 1 168 ? 16.188 -4.786 -15.961 1.00 92.06 168 ASP A N 1
ATOM 1333 C CA . ASP A 1 168 ? 17.625 -4.760 -15.660 1.00 92.06 168 ASP A CA 1
ATOM 1334 C C . ASP A 1 168 ? 18.429 -5.684 -16.594 1.00 92.06 168 ASP A C 1
ATOM 1336 O O . ASP A 1 168 ? 19.519 -5.323 -17.053 1.00 92.06 168 ASP A O 1
ATOM 1340 N N . GLU A 1 169 ? 17.907 -6.875 -16.905 1.00 92.44 169 GLU A N 1
ATOM 1341 C CA . GLU A 1 169 ? 18.522 -7.806 -17.860 1.00 92.44 169 GLU A CA 1
ATOM 1342 C C . GLU A 1 169 ? 18.569 -7.212 -19.275 1.00 92.44 169 GLU A C 1
ATOM 1344 O O . GLU A 1 169 ? 19.624 -7.229 -19.921 1.00 92.44 169 GLU A O 1
ATOM 1349 N N . GLN A 1 170 ? 17.468 -6.616 -19.742 1.00 89.88 170 GLN A N 1
ATOM 1350 C CA . GLN A 1 170 ? 17.421 -5.956 -21.049 1.00 89.88 170 GLN A CA 1
ATOM 1351 C C . GLN A 1 170 ? 18.328 -4.721 -21.100 1.00 89.88 170 GLN A C 1
ATOM 1353 O O . GLN A 1 170 ? 19.047 -4.532 -22.083 1.00 89.88 170 GLN A O 1
ATOM 1358 N N . GLN A 1 171 ? 18.381 -3.923 -20.030 1.00 91.94 171 GLN A N 1
ATOM 1359 C CA . GLN A 1 171 ? 19.272 -2.767 -19.930 1.00 91.94 171 GLN A CA 1
ATOM 1360 C C . GLN A 1 171 ? 20.747 -3.185 -20.014 1.00 91.94 171 GLN A C 1
ATOM 1362 O O . GLN A 1 171 ? 21.525 -2.566 -20.744 1.00 91.94 171 GLN A O 1
ATOM 1367 N N . LYS A 1 172 ? 21.140 -4.271 -19.332 1.00 92.69 172 LYS A N 1
ATOM 1368 C CA . LYS A 1 172 ? 22.497 -4.837 -19.439 1.00 92.69 172 LYS A CA 1
ATOM 1369 C C . LYS A 1 172 ? 22.804 -5.318 -20.858 1.00 92.69 172 LYS A C 1
ATOM 1371 O O . LYS A 1 172 ? 23.881 -5.020 -21.377 1.00 92.69 172 LYS A O 1
ATOM 1376 N N . ALA A 1 173 ? 21.871 -6.019 -21.504 1.00 91.06 173 ALA A N 1
ATOM 1377 C CA . ALA A 1 173 ? 22.045 -6.500 -22.876 1.00 91.06 173 ALA A CA 1
ATOM 1378 C C . ALA A 1 173 ? 22.192 -5.346 -23.888 1.00 91.06 173 ALA A C 1
ATOM 1380 O O . ALA A 1 173 ? 23.057 -5.391 -24.771 1.00 91.06 173 ALA A O 1
ATOM 1381 N N . VAL A 1 174 ? 21.398 -4.282 -23.732 1.00 93.31 174 VAL A N 1
ATOM 1382 C CA . VAL A 1 174 ? 21.477 -3.065 -24.552 1.00 93.31 174 VAL A CA 1
ATOM 1383 C C . VAL A 1 174 ? 22.788 -2.320 -24.310 1.00 93.31 174 VAL A C 1
ATOM 1385 O O . VAL A 1 174 ? 23.429 -1.908 -25.275 1.00 93.31 174 VAL A O 1
ATOM 1388 N N . ALA A 1 175 ? 23.233 -2.185 -23.057 1.00 91.50 175 ALA A N 1
ATOM 1389 C CA . ALA A 1 175 ? 24.512 -1.555 -22.730 1.00 91.50 175 ALA A CA 1
ATOM 1390 C C . ALA A 1 175 ? 25.699 -2.315 -23.347 1.00 91.50 175 ALA A C 1
ATOM 1392 O O . ALA A 1 175 ? 26.554 -1.704 -23.987 1.00 91.50 175 ALA A O 1
ATOM 1393 N N . ALA A 1 176 ? 25.716 -3.647 -23.239 1.00 92.25 176 ALA A N 1
ATOM 1394 C CA . ALA A 1 176 ? 26.748 -4.481 -23.855 1.00 92.25 176 ALA A CA 1
ATOM 1395 C C . ALA A 1 176 ? 26.749 -4.367 -25.390 1.00 92.25 176 ALA A C 1
ATOM 1397 O O . ALA A 1 176 ? 27.807 -4.260 -26.010 1.00 92.25 176 ALA A O 1
ATOM 1398 N N . SER A 1 177 ? 25.565 -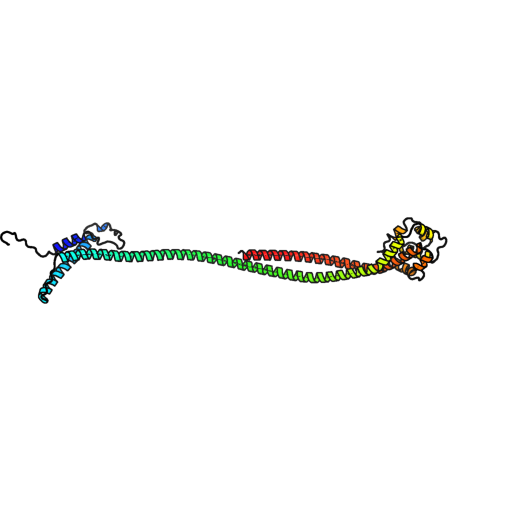4.344 -26.010 1.00 88.81 177 SER A N 1
ATOM 1399 C CA . SER A 1 177 ? 25.425 -4.165 -27.461 1.00 88.81 177 SER A CA 1
ATOM 1400 C C . SER A 1 177 ? 25.864 -2.768 -27.912 1.00 88.81 177 SER A C 1
ATOM 1402 O O . SER A 1 177 ? 26.495 -2.633 -28.956 1.00 88.81 177 SER A O 1
ATOM 1404 N N . ALA A 1 178 ? 25.593 -1.734 -27.109 1.00 91.12 178 ALA A N 1
ATOM 1405 C CA . ALA A 1 178 ? 26.019 -0.364 -27.384 1.00 91.12 178 ALA A CA 1
ATOM 1406 C C . ALA A 1 178 ? 27.545 -0.212 -27.378 1.00 91.12 178 ALA A C 1
ATOM 1408 O O . ALA A 1 178 ? 28.077 0.493 -28.230 1.00 91.12 178 ALA A O 1
ATOM 1409 N N . VAL A 1 179 ? 28.250 -0.880 -26.455 1.00 93.00 179 VAL A N 1
ATOM 1410 C CA . VAL A 1 179 ? 29.724 -0.873 -26.424 1.00 93.00 179 VAL A CA 1
ATOM 1411 C C . VAL A 1 179 ? 30.290 -1.487 -27.704 1.00 93.00 179 VAL A C 1
ATOM 1413 O O . VAL A 1 179 ? 31.098 -0.848 -28.369 1.00 93.00 179 VAL A O 1
ATOM 1416 N N . LYS A 1 180 ? 29.796 -2.665 -28.108 1.00 90.12 180 LYS A N 1
ATOM 1417 C CA . LYS A 1 180 ? 30.239 -3.332 -29.345 1.00 90.12 180 LYS A CA 1
ATOM 1418 C C . LYS A 1 180 ? 29.979 -2.485 -30.591 1.00 90.12 180 LYS A C 1
ATOM 1420 O O . LYS A 1 180 ? 30.851 -2.354 -31.439 1.00 90.12 180 LYS A O 1
ATOM 1425 N N . ILE A 1 181 ? 28.796 -1.876 -30.695 1.00 90.69 181 ILE A N 1
ATOM 1426 C CA . ILE A 1 181 ? 28.458 -1.002 -31.829 1.00 90.69 181 ILE A CA 1
ATOM 1427 C C . ILE A 1 181 ? 29.363 0.235 -31.855 1.00 90.69 181 ILE A C 1
ATOM 1429 O O . ILE A 1 181 ? 29.776 0.653 -32.929 1.00 90.69 181 ILE A O 1
ATOM 1433 N N . ARG A 1 182 ? 29.734 0.785 -30.693 1.00 90.69 182 ARG A N 1
ATOM 1434 C CA . ARG A 1 182 ? 30.661 1.921 -30.602 1.00 90.69 182 ARG A CA 1
ATOM 1435 C C . ARG A 1 182 ? 32.085 1.559 -31.040 1.00 90.69 182 ARG A C 1
ATOM 1437 O O . ARG A 1 182 ? 32.766 2.376 -31.653 1.00 90.69 182 ARG A O 1
ATOM 1444 N N . GLU A 1 183 ? 32.541 0.348 -30.732 1.00 90.69 183 GLU A N 1
ATOM 1445 C CA . GLU A 1 183 ? 33.821 -0.172 -31.234 1.00 90.69 183 GLU A CA 1
ATOM 1446 C C . GLU A 1 183 ? 33.784 -0.337 -32.761 1.00 90.69 183 GLU A C 1
ATOM 1448 O O . GLU A 1 183 ? 34.695 0.114 -33.454 1.00 90.69 183 GLU A O 1
ATOM 1453 N N . GLU A 1 184 ? 32.703 -0.908 -33.301 1.00 87.69 184 GLU A N 1
ATOM 1454 C CA . GLU A 1 184 ? 32.496 -1.038 -34.749 1.00 87.69 184 GLU A CA 1
ATOM 1455 C C . GLU A 1 184 ? 32.379 0.328 -35.455 1.00 87.69 184 GLU A C 1
ATOM 1457 O O . GLU A 1 184 ? 32.926 0.498 -36.544 1.00 87.69 184 GLU A O 1
ATOM 1462 N N . GLU A 1 185 ? 31.731 1.318 -34.829 1.00 88.38 185 GLU A N 1
ATOM 1463 C CA . GLU A 1 185 ? 31.687 2.716 -35.286 1.00 88.38 185 GLU A CA 1
ATOM 1464 C C . GLU A 1 185 ? 33.094 3.299 -35.425 1.00 88.38 185 GLU A C 1
ATOM 1466 O O . GLU A 1 185 ? 33.420 3.864 -36.469 1.00 88.38 185 GLU A O 1
ATOM 1471 N N . ALA A 1 186 ? 33.938 3.139 -34.401 1.00 90.81 186 ALA A N 1
ATOM 1472 C CA . ALA A 1 186 ? 35.305 3.650 -34.416 1.00 90.81 186 ALA A CA 1
ATOM 1473 C C . ALA A 1 186 ? 36.148 2.991 -35.520 1.00 90.81 186 ALA A C 1
ATOM 1475 O O . ALA A 1 186 ? 36.890 3.674 -36.225 1.00 90.81 186 ALA A O 1
ATOM 1476 N N . ILE A 1 187 ? 35.994 1.678 -35.722 1.00 88.50 187 ILE A N 1
ATOM 1477 C CA . ILE A 1 187 ? 36.667 0.952 -36.809 1.00 88.50 187 ILE A CA 1
ATOM 1478 C C . ILE A 1 187 ? 36.182 1.459 -38.175 1.00 88.50 187 ILE A C 1
ATOM 1480 O O . ILE A 1 187 ? 36.996 1.732 -39.057 1.00 88.50 187 ILE A O 1
ATOM 1484 N N . CYS A 1 188 ? 34.871 1.637 -38.356 1.00 87.12 188 CYS A N 1
ATOM 1485 C CA . CYS A 1 188 ? 34.297 2.150 -39.601 1.00 87.12 188 CYS A CA 1
ATOM 1486 C C . CYS A 1 188 ? 34.771 3.583 -39.906 1.00 87.12 188 CYS A C 1
ATOM 1488 O O . CYS A 1 188 ? 35.073 3.903 -41.059 1.00 87.12 188 CYS A O 1
ATOM 1490 N N . GLN A 1 189 ? 34.892 4.433 -38.881 1.00 87.56 189 GLN A N 1
ATOM 1491 C CA . GLN A 1 189 ? 35.451 5.783 -38.998 1.00 87.56 189 GLN A CA 1
ATOM 1492 C C . GLN A 1 189 ? 36.913 5.743 -39.442 1.00 87.56 189 GLN A C 1
ATOM 1494 O O . GLN A 1 189 ? 37.250 6.370 -40.442 1.00 87.56 189 GLN A O 1
ATOM 1499 N N . GLN A 1 190 ? 37.751 4.929 -38.794 1.00 89.00 190 GLN A N 1
ATOM 1500 C CA . GLN A 1 190 ? 39.152 4.757 -39.195 1.00 89.00 190 GLN A CA 1
ATOM 1501 C C . GLN A 1 190 ? 39.281 4.253 -40.639 1.00 89.00 190 GLN A C 1
ATOM 1503 O O . GLN A 1 190 ? 40.092 4.763 -41.409 1.00 89.00 190 GLN A O 1
ATOM 1508 N N . MET A 1 191 ? 38.460 3.280 -41.046 1.00 83.06 191 MET A N 1
ATOM 1509 C CA . MET A 1 191 ? 38.445 2.787 -42.429 1.00 83.06 191 MET A CA 1
ATOM 1510 C 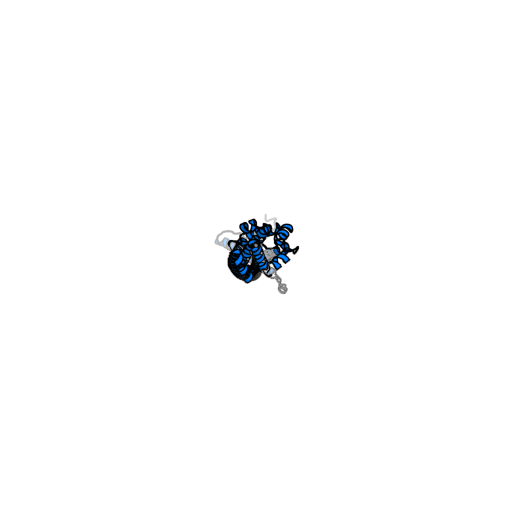C . MET A 1 191 ? 38.049 3.880 -43.429 1.00 83.06 191 MET A C 1
ATOM 1512 O O . MET A 1 191 ? 38.608 3.941 -44.525 1.00 83.06 191 MET A O 1
ATOM 1516 N N . THR A 1 192 ? 37.108 4.745 -43.045 1.00 84.94 192 THR A N 1
ATOM 1517 C CA . THR A 1 192 ? 36.665 5.882 -43.860 1.00 84.94 192 THR A CA 1
ATOM 1518 C C . THR A 1 192 ? 37.770 6.925 -43.990 1.00 84.94 192 THR A C 1
ATOM 1520 O O . THR A 1 192 ? 38.072 7.352 -45.101 1.00 84.94 192 THR A O 1
ATOM 1523 N N . GLU A 1 193 ? 38.427 7.281 -42.885 1.00 87.50 193 GLU A N 1
ATOM 1524 C CA . GLU A 1 193 ? 39.555 8.217 -42.870 1.00 87.50 193 GLU A CA 1
ATOM 1525 C C . GLU A 1 193 ? 40.707 7.727 -43.749 1.00 87.50 193 GLU A C 1
ATOM 1527 O O . GLU A 1 193 ? 41.213 8.490 -44.566 1.00 87.50 193 GLU A O 1
ATOM 1532 N N . VAL A 1 194 ? 41.070 6.443 -43.662 1.00 86.81 194 VAL A N 1
ATOM 1533 C CA . VAL A 1 194 ? 42.118 5.850 -44.509 1.00 86.81 194 VAL A CA 1
ATOM 1534 C C . VAL A 1 194 ? 41.722 5.876 -45.988 1.00 86.81 194 VAL A C 1
ATOM 1536 O O . VAL A 1 194 ? 42.535 6.240 -46.834 1.00 86.81 194 VAL A O 1
ATOM 1539 N N . ALA A 1 195 ? 40.477 5.520 -46.324 1.00 83.50 195 ALA A N 1
ATOM 1540 C CA . ALA A 1 195 ? 40.006 5.542 -47.710 1.00 83.50 195 ALA A CA 1
ATOM 1541 C C . ALA A 1 195 ? 39.975 6.966 -48.300 1.00 83.50 195 ALA A C 1
ATOM 1543 O O . ALA A 1 195 ? 40.283 7.147 -49.479 1.00 83.50 195 ALA A O 1
ATOM 1544 N N . LEU A 1 196 ? 39.626 7.970 -47.489 1.00 83.31 196 LEU A N 1
ATOM 1545 C CA . LEU A 1 196 ? 39.616 9.379 -47.887 1.00 83.31 196 LEU A CA 1
ATOM 1546 C C . LEU A 1 196 ? 41.029 9.963 -47.992 1.00 83.31 196 LEU A C 1
ATOM 1548 O O . LEU A 1 196 ? 41.305 10.678 -48.952 1.00 83.31 196 LEU A O 1
ATOM 1552 N N . ALA A 1 197 ? 41.923 9.634 -47.058 1.00 85.44 197 ALA A N 1
ATOM 1553 C CA . ALA A 1 197 ? 43.310 10.093 -47.070 1.00 85.44 197 ALA A CA 1
ATOM 1554 C C . ALA A 1 197 ? 44.058 9.601 -48.319 1.00 85.44 197 ALA A C 1
ATOM 1556 O O . ALA A 1 197 ? 44.712 10.395 -48.996 1.00 85.44 197 ALA A O 1
ATOM 1557 N N . ASP A 1 198 ? 43.889 8.324 -48.677 1.00 82.31 198 ASP A N 1
ATOM 1558 C CA . ASP A 1 198 ? 44.473 7.755 -49.895 1.00 82.31 198 ASP A CA 1
ATOM 1559 C C . ASP A 1 198 ? 43.936 8.451 -51.158 1.00 82.31 198 ASP A C 1
ATOM 1561 O O . ASP A 1 198 ? 44.688 8.741 -52.087 1.00 82.31 198 ASP A O 1
ATOM 1565 N N . LEU A 1 199 ? 42.635 8.767 -51.200 1.00 79.88 199 LEU A N 1
ATOM 1566 C CA . LEU A 1 199 ? 42.029 9.486 -52.326 1.00 79.88 199 LEU A CA 1
ATOM 1567 C C . LEU A 1 199 ? 42.552 10.929 -52.432 1.00 79.88 199 LEU A C 1
ATOM 1569 O O . LEU A 1 199 ? 42.777 11.442 -53.533 1.00 79.88 199 LEU A O 1
ATOM 1573 N N . GLN A 1 200 ? 42.781 11.572 -51.287 1.00 82.75 200 GLN A N 1
ATOM 1574 C CA . GLN A 1 200 ? 43.267 12.944 -51.197 1.00 82.75 200 GLN A CA 1
ATOM 1575 C C . GLN A 1 200 ? 44.710 13.098 -51.709 1.00 82.75 200 GLN A C 1
ATOM 1577 O O . GLN A 1 200 ? 45.082 14.190 -52.126 1.00 82.75 200 GLN A O 1
ATOM 1582 N N . GLU A 1 201 ? 45.509 12.028 -51.783 1.00 81.56 201 GLU A N 1
ATOM 1583 C CA . GLU A 1 201 ? 46.866 12.073 -52.357 1.00 81.56 201 GLU A CA 1
ATOM 1584 C C . GLU A 1 201 ? 46.869 12.395 -53.872 1.00 81.56 201 GLU A C 1
ATOM 1586 O O . GLU A 1 201 ? 47.809 13.001 -54.409 1.00 81.56 201 GLU A O 1
ATOM 1591 N N . ALA A 1 202 ? 45.809 11.998 -54.584 1.00 79.12 202 ALA A N 1
ATOM 1592 C CA . ALA A 1 202 ? 45.665 12.212 -56.025 1.00 79.12 202 ALA A CA 1
ATOM 1593 C C . ALA A 1 202 ? 44.883 13.483 -56.383 1.00 79.12 202 ALA A C 1
ATOM 1595 O O . ALA A 1 202 ? 45.036 14.008 -57.488 1.00 79.12 202 ALA A O 1
ATOM 1596 N N . MET A 1 203 ? 44.033 13.959 -55.472 1.00 81.62 203 MET A N 1
ATOM 1597 C CA . MET A 1 203 ? 43.034 14.991 -55.754 1.00 81.62 203 MET A CA 1
ATOM 1598 C C . MET A 1 203 ? 43.643 16.363 -56.111 1.00 81.62 203 MET A C 1
ATOM 1600 O O . MET A 1 203 ? 43.237 16.915 -57.130 1.00 81.62 203 MET A O 1
ATOM 1604 N N . PRO A 1 204 ? 44.687 16.870 -55.417 1.00 86.50 204 PRO A N 1
ATOM 1605 C CA . PRO A 1 204 ? 45.314 18.150 -55.759 1.00 86.50 204 PRO A CA 1
ATOM 1606 C C . PRO A 1 204 ? 45.965 18.153 -57.146 1.00 86.50 204 PRO A C 1
ATOM 1608 O O . PRO A 1 204 ? 45.846 19.118 -57.894 1.00 86.50 204 PRO A O 1
ATOM 1611 N N . ALA A 1 205 ? 46.627 17.050 -57.516 1.00 82.31 205 ALA A N 1
ATOM 1612 C CA . ALA A 1 205 ? 47.256 16.911 -58.830 1.00 82.31 205 ALA A CA 1
ATOM 1613 C C . ALA A 1 205 ? 46.208 16.853 -59.954 1.00 82.31 205 ALA A C 1
ATOM 1615 O O . ALA A 1 205 ? 46.435 17.363 -61.050 1.00 82.31 205 ALA A O 1
ATOM 1616 N N . LEU A 1 206 ? 45.052 16.245 -59.672 1.00 83.56 206 LEU A N 1
ATOM 1617 C CA . LEU A 1 206 ? 43.922 16.198 -60.589 1.00 83.56 206 LEU A CA 1
ATOM 1618 C C . LEU A 1 206 ? 43.250 17.566 -60.747 1.00 83.56 206 LEU A C 1
ATOM 1620 O O . LEU A 1 206 ? 42.977 17.974 -61.872 1.00 83.56 206 LEU A O 1
ATOM 1624 N N . GLU A 1 207 ? 43.018 18.286 -59.652 1.00 85.00 207 GLU A N 1
ATOM 1625 C CA . GLU A 1 207 ? 42.450 19.638 -59.671 1.00 85.00 207 GLU A CA 1
ATOM 1626 C C . GLU A 1 207 ? 43.359 20.616 -60.426 1.00 85.00 207 GLU A C 1
ATOM 1628 O O . GLU A 1 207 ? 42.883 21.333 -61.306 1.00 85.00 207 GLU A O 1
ATOM 1633 N N . GLU A 1 208 ? 44.675 20.586 -60.178 1.00 83.56 208 GLU A N 1
ATOM 1634 C CA . GLU A 1 208 ? 45.646 21.409 -60.913 1.00 83.56 208 GLU A CA 1
ATOM 1635 C C . GLU A 1 208 ? 45.609 21.109 -62.421 1.00 83.56 208 GLU A C 1
ATOM 1637 O O . GLU A 1 208 ? 45.610 22.019 -63.255 1.00 83.56 208 GLU A O 1
ATOM 1642 N N . ALA A 1 209 ? 45.532 19.828 -62.786 1.00 82.75 209 ALA A N 1
ATOM 1643 C CA . ALA A 1 209 ? 45.420 19.405 -64.174 1.00 82.75 209 ALA A CA 1
ATOM 1644 C C . ALA A 1 209 ? 44.098 19.830 -64.831 1.00 82.75 209 ALA A C 1
ATOM 1646 O O . ALA A 1 209 ? 44.096 20.221 -66.000 1.00 82.75 209 ALA A O 1
ATOM 1647 N N . MET A 1 210 ? 42.979 19.773 -64.104 1.00 82.69 210 MET A N 1
ATOM 1648 C CA . MET A 1 210 ? 41.683 20.239 -64.598 1.00 82.69 210 MET A CA 1
ATOM 1649 C C . MET A 1 210 ? 41.695 21.752 -64.823 1.00 82.69 210 MET A C 1
ATOM 1651 O O . MET A 1 210 ? 41.293 22.190 -65.897 1.00 82.69 210 MET A O 1
ATOM 1655 N N . VAL A 1 211 ? 42.242 22.537 -63.889 1.00 85.44 211 VAL A N 1
ATOM 1656 C CA . VAL A 1 211 ? 42.412 23.996 -64.038 1.00 85.44 211 VAL A CA 1
ATOM 1657 C C . VAL A 1 211 ? 43.293 24.330 -65.246 1.00 85.44 211 VAL A C 1
ATOM 1659 O O . VAL A 1 211 ? 42.939 25.187 -66.057 1.00 85.44 211 VAL A O 1
ATOM 1662 N N . ALA A 1 212 ? 44.407 23.613 -65.431 1.00 82.19 212 ALA A N 1
ATOM 1663 C CA . ALA A 1 212 ? 45.279 23.785 -66.595 1.00 82.19 212 ALA A CA 1
ATOM 1664 C C . ALA A 1 212 ? 44.578 23.444 -67.925 1.00 82.19 212 ALA A C 1
ATOM 1666 O O . ALA A 1 212 ? 44.894 24.042 -68.955 1.00 82.19 212 ALA A O 1
ATOM 1667 N N . LEU A 1 213 ? 43.626 22.504 -67.904 1.00 81.69 213 LEU A N 1
ATOM 1668 C CA . LEU A 1 213 ? 42.782 22.146 -69.044 1.00 81.69 213 LEU A CA 1
ATOM 1669 C C . LEU A 1 213 ? 41.693 23.204 -69.309 1.00 81.69 213 LEU A C 1
ATOM 1671 O O . LEU A 1 213 ? 41.367 23.456 -70.466 1.00 81.69 213 LEU A O 1
ATOM 1675 N N . GLU A 1 214 ? 41.146 23.852 -68.272 1.00 82.06 214 GLU A N 1
ATOM 1676 C CA . GLU A 1 214 ? 40.191 24.962 -68.430 1.00 82.06 214 GLU A CA 1
ATOM 1677 C C . GLU A 1 214 ? 40.836 26.223 -69.007 1.00 82.06 214 GLU A C 1
ATOM 1679 O O . GLU A 1 214 ? 40.174 26.976 -69.718 1.00 82.06 214 GLU A O 1
ATOM 1684 N N . ALA A 1 215 ? 42.122 26.435 -68.720 1.00 80.94 215 ALA A N 1
ATOM 1685 C CA . ALA A 1 215 ? 42.898 27.554 -69.245 1.00 80.94 215 ALA A CA 1
ATOM 1686 C C . ALA A 1 215 ? 43.208 27.431 -70.752 1.00 80.94 215 ALA A C 1
ATOM 1688 O O . ALA A 1 215 ? 43.599 28.422 -71.371 1.00 80.94 215 ALA A O 1
ATOM 1689 N N . LEU A 1 216 ? 43.024 26.246 -71.353 1.00 80.94 216 LEU A N 1
ATOM 1690 C CA . LEU A 1 216 ? 43.202 26.043 -72.791 1.00 80.94 216 LEU A CA 1
ATOM 1691 C C . LEU A 1 216 ? 42.057 26.669 -73.581 1.00 80.94 216 LEU A C 1
ATOM 1693 O O . LEU A 1 216 ? 40.880 26.408 -73.335 1.00 80.94 216 LEU A O 1
ATOM 1697 N N . ASN A 1 217 ? 42.407 27.437 -74.608 1.00 78.19 217 ASN A N 1
ATOM 1698 C CA . ASN A 1 217 ? 41.441 28.034 -75.517 1.00 78.19 217 ASN A CA 1
ATOM 1699 C C . ASN A 1 217 ? 41.526 27.405 -76.927 1.00 78.19 217 ASN A C 1
ATOM 1701 O O . ASN A 1 217 ? 42.450 26.672 -77.282 1.00 78.19 217 ASN A O 1
ATOM 1705 N N . LYS A 1 218 ? 40.539 27.703 -77.782 1.00 77.19 218 LYS A N 1
ATOM 1706 C CA . LYS A 1 218 ? 40.454 27.157 -79.152 1.00 77.19 218 LYS A CA 1
ATOM 1707 C C . LYS A 1 218 ? 41.653 27.537 -80.042 1.00 77.19 218 LYS A C 1
ATOM 1709 O O . LYS A 1 218 ? 41.943 26.822 -81.004 1.00 77.19 218 LYS A O 1
ATOM 1714 N N . LYS A 1 219 ? 42.339 28.650 -79.756 1.00 79.25 219 LYS A N 1
ATOM 1715 C CA . LYS A 1 219 ? 43.521 29.091 -80.515 1.00 79.25 219 LYS A CA 1
ATOM 1716 C C . LYS A 1 219 ? 44.712 28.179 -80.220 1.00 79.25 219 LYS A C 1
ATOM 1718 O O . LYS A 1 219 ? 45.338 27.720 -81.170 1.00 79.25 219 LYS A O 1
ATOM 1723 N N . ASP A 1 220 ? 44.912 27.816 -78.957 1.00 80.31 220 ASP A N 1
ATOM 1724 C CA . ASP A 1 220 ? 45.990 26.923 -78.508 1.00 80.31 220 ASP A CA 1
ATOM 1725 C C . ASP A 1 220 ? 45.866 25.519 -79.142 1.00 80.31 220 ASP A C 1
ATOM 1727 O O . ASP A 1 220 ? 46.845 24.917 -79.583 1.00 80.31 220 ASP A O 1
ATOM 1731 N N . LEU A 1 221 ? 44.636 25.008 -79.293 1.00 79.69 221 LEU A N 1
ATOM 1732 C CA . LEU A 1 221 ? 44.385 23.745 -80.006 1.00 79.69 221 LEU A CA 1
ATOM 1733 C C . LEU A 1 221 ? 44.605 23.855 -81.522 1.00 79.69 221 LEU A C 1
ATOM 1735 O O . LEU A 1 221 ? 45.046 22.900 -82.165 1.00 79.69 221 LEU A O 1
ATOM 1739 N N . THR A 1 222 ? 44.300 25.018 -82.104 1.00 79.94 222 THR A N 1
ATOM 1740 C CA . THR A 1 222 ? 44.520 25.278 -83.535 1.00 79.94 222 THR A CA 1
ATOM 1741 C C . THR A 1 222 ? 46.017 25.355 -83.850 1.00 79.94 222 THR A C 1
ATOM 1743 O O . THR A 1 222 ? 46.438 24.858 -84.895 1.00 79.94 222 THR A O 1
ATOM 1746 N N . GLU A 1 223 ? 46.823 25.891 -82.929 1.00 82.38 223 GLU A N 1
ATOM 1747 C CA . GLU A 1 223 ? 48.287 25.908 -83.007 1.00 82.38 223 GLU A CA 1
ATOM 1748 C C . GLU A 1 223 ? 48.851 24.482 -83.069 1.00 82.38 223 GLU A C 1
ATOM 1750 O O . GLU A 1 223 ? 49.531 24.132 -84.035 1.00 82.38 223 GLU A O 1
ATOM 1755 N N . VAL A 1 224 ? 48.470 23.611 -82.129 1.00 81.25 224 VAL A N 1
ATOM 1756 C CA . VAL A 1 224 ? 48.904 22.201 -82.125 1.00 81.25 224 VAL A CA 1
ATOM 1757 C C . VAL A 1 224 ? 48.428 21.452 -83.376 1.00 81.25 224 VAL A C 1
ATOM 1759 O O . VAL A 1 224 ? 49.158 20.638 -83.941 1.00 81.25 224 VAL A O 1
ATOM 1762 N N . LYS A 1 225 ? 47.225 21.749 -83.876 1.00 81.19 225 LYS A N 1
ATOM 1763 C CA . LYS A 1 225 ? 46.689 21.146 -85.108 1.00 81.19 225 LYS A CA 1
ATOM 1764 C C . LYS A 1 225 ? 47.449 21.585 -86.370 1.00 81.19 225 LYS A C 1
ATOM 1766 O O . LYS A 1 225 ? 47.488 20.835 -87.353 1.00 81.19 225 LYS A O 1
ATOM 1771 N N . SER A 1 226 ? 48.029 22.786 -86.365 1.00 81.62 226 SER A N 1
ATOM 1772 C CA . SER A 1 226 ? 48.697 23.387 -87.527 1.00 81.62 226 SER A CA 1
ATOM 1773 C C . SER A 1 226 ? 50.032 22.722 -87.885 1.00 81.62 226 SER A C 1
ATOM 1775 O O . SER A 1 226 ? 50.500 22.872 -89.015 1.00 81.62 226 SER A O 1
ATOM 1777 N N . TYR A 1 227 ? 50.605 21.904 -86.990 1.00 80.44 227 TYR A N 1
ATOM 1778 C CA . TYR A 1 227 ? 51.810 21.137 -87.292 1.00 80.44 227 TYR A CA 1
ATOM 1779 C C . TYR A 1 227 ? 51.581 20.182 -88.482 1.00 80.44 227 TYR A C 1
ATOM 1781 O O . TYR A 1 227 ? 50.721 19.289 -88.463 1.00 80.44 227 TYR A O 1
ATOM 1789 N N . GLY A 1 228 ? 52.372 20.372 -89.546 1.00 72.75 228 GLY A N 1
ATOM 1790 C CA . GLY A 1 228 ? 52.433 19.458 -90.692 1.00 72.75 228 GLY A CA 1
ATOM 1791 C C . GLY A 1 228 ? 53.069 18.120 -90.306 1.00 72.75 228 GLY A C 1
ATOM 1792 O O . GLY A 1 228 ? 52.507 17.062 -90.583 1.00 72.75 228 GLY A O 1
ATOM 1793 N N . ARG A 1 229 ? 54.186 18.183 -89.568 1.00 77.81 229 ARG A N 1
ATOM 1794 C CA . ARG A 1 229 ? 54.828 17.061 -88.872 1.00 77.81 229 ARG A CA 1
ATOM 1795 C C . ARG A 1 229 ? 55.019 17.470 -87.403 1.00 77.81 229 ARG A C 1
ATOM 1797 O O . ARG A 1 229 ? 55.728 18.446 -87.167 1.00 77.81 229 ARG A O 1
ATOM 1804 N N . PRO A 1 230 ? 54.365 16.807 -86.434 1.00 80.50 230 PRO A N 1
ATOM 1805 C CA . PRO A 1 230 ? 54.432 17.216 -85.034 1.00 80.50 230 PRO A CA 1
ATOM 1806 C C . PRO A 1 230 ? 55.840 16.980 -84.467 1.00 80.50 230 PRO A C 1
ATOM 1808 O O . PRO A 1 230 ? 56.448 15.958 -84.796 1.00 80.50 230 PRO A O 1
ATOM 1811 N N . PRO A 1 231 ? 56.350 17.868 -83.595 1.00 84.44 231 PRO A N 1
ATOM 1812 C CA . PRO A 1 231 ? 57.525 17.578 -82.779 1.00 84.44 231 PRO A CA 1
ATOM 1813 C C . PRO A 1 231 ? 57.312 16.301 -81.960 1.00 84.44 231 PRO A C 1
ATOM 1815 O O . PRO A 1 231 ? 56.210 16.077 -81.452 1.00 84.44 231 PRO A O 1
ATOM 1818 N N . ASP A 1 232 ? 58.356 15.492 -81.778 1.00 81.94 232 ASP A N 1
ATOM 1819 C CA . ASP A 1 232 ? 58.231 14.167 -81.148 1.00 81.94 232 ASP A CA 1
ATOM 1820 C C . ASP A 1 232 ? 57.604 14.231 -79.743 1.00 81.94 232 ASP A C 1
ATOM 1822 O O . ASP A 1 232 ? 56.764 13.403 -79.399 1.00 81.94 232 ASP A O 1
ATOM 1826 N N . LYS A 1 233 ? 57.908 15.281 -78.965 1.00 83.00 233 LYS A N 1
ATOM 1827 C CA . LYS A 1 233 ? 57.305 15.527 -77.641 1.00 83.00 233 LYS A CA 1
ATOM 1828 C C . LYS A 1 233 ? 55.796 15.793 -77.708 1.00 83.00 233 LYS A C 1
ATOM 1830 O O . LYS A 1 233 ? 55.042 15.256 -76.905 1.00 83.00 233 LYS A O 1
ATOM 1835 N N . VAL A 1 234 ? 55.343 16.585 -78.683 1.00 83.75 234 VAL A N 1
ATOM 1836 C CA . VAL A 1 234 ? 53.916 16.900 -78.884 1.00 83.75 234 VAL A CA 1
ATOM 1837 C C . VAL A 1 234 ? 53.168 15.674 -79.406 1.00 83.75 234 VAL A C 1
ATOM 1839 O O . VAL A 1 234 ? 52.068 15.378 -78.943 1.00 83.75 234 VAL A O 1
ATOM 1842 N N . LYS A 1 235 ? 53.788 14.922 -80.323 1.00 84.06 235 LYS A N 1
ATOM 1843 C CA . LYS A 1 235 ? 53.259 13.654 -80.836 1.00 84.06 235 LYS A CA 1
ATOM 1844 C C . LYS A 1 235 ? 53.031 12.652 -79.699 1.00 84.06 235 LYS A C 1
ATOM 1846 O O . LYS A 1 235 ? 51.943 12.101 -79.593 1.00 84.06 235 LYS A O 1
ATOM 1851 N N . MET A 1 236 ? 54.017 12.496 -78.818 1.00 84.00 236 MET A N 1
ATOM 1852 C CA . MET A 1 236 ? 53.969 11.590 -77.671 1.00 84.00 236 MET A CA 1
ATOM 1853 C C . MET A 1 236 ? 52.839 11.939 -76.685 1.00 84.00 236 MET A C 1
ATOM 1855 O O . MET A 1 236 ? 52.116 11.053 -76.234 1.00 84.00 236 MET A O 1
ATOM 1859 N N . VAL A 1 237 ? 52.634 13.230 -76.387 1.00 85.88 237 VAL A N 1
ATOM 1860 C CA . VAL A 1 237 ? 51.518 13.687 -75.534 1.00 85.88 237 VAL A CA 1
ATOM 1861 C C . VAL A 1 237 ? 50.169 13.430 -76.199 1.00 85.88 237 VAL A C 1
ATOM 1863 O O . VAL A 1 237 ? 49.252 12.946 -75.540 1.00 85.88 237 VAL A O 1
ATOM 1866 N N . MET A 1 238 ? 50.038 13.691 -77.502 1.00 85.12 238 MET A N 1
ATOM 1867 C CA . MET A 1 238 ? 48.785 13.429 -78.216 1.00 85.12 238 MET A CA 1
ATOM 1868 C C . MET A 1 238 ? 48.459 11.936 -78.296 1.00 85.12 238 MET A C 1
ATOM 1870 O O . MET A 1 238 ? 47.307 11.561 -78.103 1.00 85.12 238 MET A O 1
ATOM 1874 N N . GLU A 1 239 ? 49.453 11.076 -78.517 1.00 84.75 239 GLU A N 1
ATOM 1875 C CA . GLU A 1 239 ? 49.272 9.622 -78.462 1.00 84.75 239 GLU A CA 1
ATOM 1876 C C . GLU A 1 239 ? 48.785 9.176 -77.078 1.00 84.75 239 GLU A C 1
ATOM 1878 O O . GLU A 1 239 ? 47.821 8.417 -76.987 1.00 84.75 239 GLU A O 1
ATOM 1883 N N . ALA A 1 240 ? 49.369 9.704 -75.997 1.00 84.88 240 ALA A N 1
ATOM 1884 C CA . ALA A 1 240 ? 48.951 9.379 -74.635 1.00 84.88 240 ALA A CA 1
ATOM 1885 C C . ALA A 1 240 ? 47.512 9.844 -74.318 1.00 84.88 240 ALA A C 1
ATOM 1887 O O . ALA A 1 240 ? 46.755 9.108 -73.680 1.00 84.88 240 ALA A O 1
ATOM 1888 N N . VAL A 1 241 ? 47.093 11.012 -74.826 1.00 85.88 241 VAL A N 1
ATOM 1889 C CA . VAL A 1 241 ? 45.699 11.488 -74.728 1.00 85.88 241 VAL A CA 1
ATOM 1890 C C . VAL A 1 241 ? 44.744 10.576 -75.512 1.00 85.88 241 VAL A C 1
ATOM 1892 O O . VAL A 1 241 ? 43.685 10.219 -74.997 1.00 85.88 241 VAL A O 1
ATOM 1895 N N . MET A 1 242 ? 45.109 10.139 -76.724 1.00 86.56 242 MET A N 1
ATOM 1896 C CA . MET A 1 242 ? 44.276 9.216 -77.515 1.00 86.56 242 MET A CA 1
ATOM 1897 C C . MET A 1 242 ? 44.146 7.837 -76.851 1.00 86.56 242 MET A C 1
ATOM 1899 O O . MET A 1 242 ? 43.064 7.249 -76.868 1.00 86.56 242 MET A O 1
ATOM 1903 N N . ILE A 1 243 ? 45.205 7.351 -76.191 1.00 85.56 243 ILE A N 1
ATOM 1904 C CA . ILE A 1 243 ? 45.179 6.100 -75.415 1.00 85.56 243 ILE A CA 1
ATOM 1905 C C . ILE A 1 243 ? 44.215 6.204 -74.228 1.00 85.56 243 ILE A C 1
ATOM 1907 O O . ILE A 1 243 ? 43.455 5.260 -73.997 1.00 85.56 243 ILE A O 1
ATOM 1911 N N . LEU A 1 244 ? 44.204 7.331 -73.503 1.00 83.81 244 LEU A N 1
ATOM 1912 C CA . LEU A 1 244 ? 43.234 7.580 -72.425 1.00 83.81 244 LEU A CA 1
ATOM 1913 C C . LEU A 1 244 ? 41.793 7.555 -72.942 1.00 83.81 244 LEU A C 1
ATOM 1915 O O . LEU A 1 244 ? 40.937 6.918 -72.332 1.00 83.81 244 LEU A O 1
ATOM 1919 N N . LYS A 1 245 ? 41.546 8.156 -74.112 1.00 84.19 245 LYS A N 1
ATOM 1920 C CA . LYS A 1 245 ? 40.234 8.150 -74.781 1.00 84.19 245 LYS A CA 1
ATOM 1921 C C . LYS A 1 245 ? 39.859 6.817 -75.438 1.00 84.19 245 LYS A C 1
ATOM 1923 O O . LYS A 1 245 ? 38.779 6.718 -76.007 1.00 84.19 245 LYS A O 1
ATOM 1928 N N . GLN A 1 246 ? 40.724 5.801 -75.366 1.00 81.94 246 GLN A N 1
ATOM 1929 C CA . GLN A 1 246 ? 40.547 4.493 -76.010 1.00 81.94 246 GLN A CA 1
ATOM 1930 C C . GLN A 1 246 ? 40.396 4.558 -77.540 1.00 81.94 246 GLN A C 1
ATOM 1932 O O . GLN A 1 246 ? 39.765 3.692 -78.146 1.00 81.94 246 GLN A O 1
ATOM 1937 N N . VAL A 1 247 ? 41.006 5.561 -78.173 1.00 84.25 247 VAL A N 1
ATOM 1938 C CA . VAL A 1 247 ? 41.017 5.730 -79.631 1.00 84.25 247 VAL A CA 1
ATOM 1939 C C . VAL A 1 247 ? 42.405 5.387 -80.188 1.00 84.25 247 VAL A C 1
ATOM 1941 O O . VAL A 1 247 ? 43.383 5.282 -79.445 1.00 84.25 247 VAL A O 1
ATOM 1944 N N . GLU A 1 248 ? 42.496 5.134 -81.493 1.00 81.94 248 GLU A N 1
ATOM 1945 C CA . GLU A 1 248 ? 43.747 4.783 -82.161 1.00 81.94 248 GLU A CA 1
ATOM 1946 C C . GLU A 1 248 ? 44.837 5.851 -81.911 1.00 81.94 248 GLU A C 1
ATOM 1948 O O . GLU A 1 248 ? 44.614 7.031 -82.197 1.00 81.94 248 GLU A O 1
ATOM 1953 N N . PRO A 1 249 ? 46.022 5.475 -81.386 1.00 82.12 249 PRO A N 1
ATOM 1954 C CA . PRO A 1 249 ? 47.088 6.414 -81.042 1.00 82.12 249 PRO A CA 1
ATOM 1955 C C . PRO A 1 249 ? 47.885 6.828 -82.284 1.00 82.12 249 PRO A C 1
ATOM 1957 O O . PRO A 1 249 ? 49.091 6.612 -82.371 1.00 82.12 249 PRO A O 1
ATOM 1960 N N . THR A 1 250 ? 47.209 7.392 -83.282 1.00 85.19 250 THR A N 1
ATOM 1961 C CA . THR A 1 250 ? 47.844 7.926 -84.488 1.00 85.19 250 THR A CA 1
ATOM 1962 C C . THR A 1 250 ? 47.699 9.439 -84.541 1.00 85.19 250 THR A C 1
ATOM 1964 O O . THR A 1 250 ? 46.699 10.020 -84.119 1.00 85.19 250 THR A O 1
ATOM 1967 N N . TRP A 1 251 ? 48.704 10.111 -85.109 1.00 81.81 251 TRP A N 1
ATOM 1968 C CA . TRP A 1 251 ? 48.659 11.564 -85.299 1.00 81.81 251 TRP A CA 1
ATOM 1969 C C . TRP A 1 251 ? 47.479 12.007 -86.177 1.00 81.81 251 TRP A C 1
ATOM 1971 O O . TRP A 1 251 ? 46.914 13.073 -85.948 1.00 81.81 251 TRP A O 1
ATOM 1981 N N . ALA A 1 252 ? 47.087 11.193 -87.162 1.00 82.81 252 ALA A N 1
ATOM 1982 C CA . ALA A 1 252 ? 45.946 11.481 -88.029 1.00 82.81 252 ALA A CA 1
ATOM 1983 C C . ALA A 1 252 ? 44.639 11.586 -87.227 1.00 82.81 252 ALA A C 1
ATOM 1985 O O . ALA A 1 252 ? 43.887 12.548 -87.389 1.00 82.81 252 ALA A O 1
ATOM 1986 N N . GLU A 1 253 ? 44.418 10.644 -86.313 1.00 82.44 253 GLU A N 1
ATOM 1987 C CA . GLU A 1 253 ? 43.226 10.600 -85.472 1.00 82.44 253 GLU A CA 1
ATOM 1988 C C . GLU A 1 253 ? 43.270 11.655 -84.354 1.00 82.44 253 GLU A C 1
ATOM 1990 O O . GLU A 1 253 ? 42.282 12.353 -84.117 1.00 82.44 253 GLU A O 1
ATOM 1995 N N . ALA A 1 254 ? 44.446 11.902 -83.765 1.00 84.44 254 ALA A N 1
ATOM 1996 C CA . ALA A 1 254 ? 44.630 13.011 -82.830 1.00 84.44 254 ALA A CA 1
ATOM 1997 C C . ALA A 1 254 ? 44.331 14.375 -83.476 1.00 84.44 254 ALA A C 1
ATOM 1999 O O . ALA A 1 254 ? 43.636 15.211 -82.897 1.00 84.44 254 ALA A O 1
ATOM 2000 N N . LYS A 1 255 ? 44.791 14.592 -84.715 1.00 82.62 255 LYS A N 1
ATOM 2001 C CA . LYS A 1 255 ? 44.550 15.822 -85.484 1.00 82.62 255 LYS A CA 1
ATOM 2002 C C . LYS A 1 255 ? 43.074 16.010 -85.850 1.00 82.62 255 LYS A C 1
ATOM 2004 O O . LYS A 1 255 ? 42.613 17.153 -85.935 1.00 82.62 255 LYS A O 1
ATOM 2009 N N . ARG A 1 256 ? 42.335 14.911 -86.053 1.00 84.94 256 ARG A N 1
ATOM 2010 C CA . ARG A 1 256 ? 40.880 14.919 -86.263 1.00 84.94 256 ARG A CA 1
ATOM 2011 C C . ARG A 1 256 ? 40.161 15.411 -85.006 1.00 84.94 256 ARG A C 1
ATOM 2013 O O . ARG A 1 256 ? 39.404 16.376 -85.091 1.00 84.94 256 ARG A O 1
ATOM 2020 N N . GLN A 1 257 ? 40.464 14.819 -83.849 1.00 81.94 257 GLN A N 1
ATOM 2021 C CA . GLN A 1 257 ? 39.809 15.147 -82.577 1.00 81.94 257 GLN A CA 1
ATOM 2022 C C . GLN A 1 257 ? 40.166 16.531 -82.032 1.00 81.94 257 GLN A C 1
ATOM 2024 O O . GLN A 1 257 ? 39.295 17.211 -81.501 1.00 81.94 257 GLN A O 1
ATOM 2029 N N . LEU A 1 258 ? 41.394 17.015 -82.251 1.00 82.12 258 LEU A N 1
ATOM 2030 C CA . LEU A 1 258 ? 41.772 18.403 -81.942 1.00 82.12 258 LEU A CA 1
ATOM 2031 C C . LEU A 1 258 ? 40.941 19.443 -82.722 1.00 82.12 258 LEU A C 1
ATOM 2033 O O . LEU A 1 258 ? 40.924 20.619 -82.369 1.00 82.12 258 LEU A O 1
ATOM 2037 N N . GLY A 1 259 ? 40.273 19.035 -83.808 1.00 77.38 259 GLY A N 1
ATOM 2038 C CA . GLY A 1 259 ? 39.363 19.878 -84.582 1.00 77.38 259 GLY A CA 1
ATOM 2039 C C . GLY A 1 259 ? 37.925 19.924 -84.063 1.00 77.38 259 GLY A C 1
ATOM 2040 O O . GLY A 1 259 ? 37.160 20.764 -84.540 1.00 77.38 259 GLY A O 1
ATOM 2041 N N . GLU A 1 260 ? 37.549 19.044 -83.134 1.00 83.50 260 GLU A N 1
ATOM 2042 C CA . GLU A 1 260 ? 36.199 18.983 -82.580 1.00 83.50 260 GLU A CA 1
ATOM 2043 C C . GLU A 1 260 ? 35.996 20.106 -81.552 1.00 83.50 260 GLU A C 1
ATOM 2045 O O . GLU A 1 260 ? 36.812 20.319 -80.656 1.00 83.50 260 GLU A O 1
ATOM 2050 N N . ALA A 1 261 ? 34.888 20.847 -81.663 1.00 76.62 261 ALA A N 1
ATOM 2051 C CA . ALA A 1 261 ? 34.621 21.998 -80.794 1.00 76.62 261 ALA A CA 1
ATOM 2052 C C . ALA A 1 261 ? 34.444 21.619 -79.310 1.00 76.62 261 ALA A C 1
ATOM 2054 O O . ALA A 1 261 ? 34.631 22.462 -78.438 1.00 76.62 261 ALA A O 1
ATOM 2055 N N . ASN A 1 262 ? 34.108 20.359 -79.029 1.00 82.38 262 ASN A N 1
ATOM 2056 C CA . ASN A 1 262 ? 33.895 19.802 -77.696 1.00 82.38 262 ASN A CA 1
ATOM 2057 C C . ASN A 1 262 ? 35.102 19.007 -77.168 1.00 82.38 262 ASN A C 1
ATOM 2059 O O . ASN A 1 262 ? 34.969 18.357 -76.139 1.00 82.38 262 ASN A O 1
ATOM 2063 N N . PHE A 1 263 ? 36.271 19.041 -77.820 1.00 82.88 263 PHE A N 1
ATOM 2064 C CA . PHE A 1 263 ? 37.438 18.252 -77.398 1.00 82.88 263 PHE A CA 1
ATOM 2065 C C . PHE A 1 263 ? 37.833 18.494 -75.931 1.00 82.88 263 PHE A C 1
ATOM 2067 O O . PHE A 1 263 ? 38.014 17.541 -75.181 1.00 82.88 263 PHE A O 1
ATOM 2074 N N . ILE A 1 264 ? 37.896 19.757 -75.497 1.00 81.06 264 ILE A N 1
ATOM 2075 C CA . ILE A 1 264 ? 38.205 20.115 -74.100 1.00 81.06 264 ILE A CA 1
ATOM 2076 C C . ILE A 1 264 ? 37.095 19.640 -73.157 1.00 81.06 264 ILE A C 1
ATOM 2078 O O . ILE A 1 264 ? 37.387 19.076 -72.109 1.00 81.06 264 ILE A O 1
ATOM 2082 N N . THR A 1 265 ? 35.827 19.818 -73.539 1.00 83.50 265 THR A N 1
ATOM 2083 C CA . THR A 1 265 ? 34.669 19.351 -72.760 1.00 83.50 265 THR A CA 1
ATOM 2084 C C . THR A 1 265 ? 34.704 17.835 -72.566 1.00 83.50 265 THR A C 1
ATOM 2086 O O . THR A 1 265 ? 34.567 17.365 -71.447 1.00 83.50 265 THR A O 1
ATOM 2089 N N . GLN A 1 266 ? 35.018 17.071 -73.616 1.00 84.94 266 GLN A N 1
ATOM 2090 C CA . GLN A 1 266 ? 35.167 15.614 -73.541 1.00 84.94 266 GLN A CA 1
ATOM 2091 C C . GLN A 1 266 ? 36.301 15.173 -72.595 1.00 84.94 266 GLN A C 1
ATOM 2093 O O . GLN A 1 266 ? 36.230 14.087 -72.030 1.00 84.94 266 GLN A O 1
ATOM 2098 N N . LEU A 1 267 ? 37.355 15.981 -72.434 1.00 83.25 267 LEU A N 1
ATOM 2099 C CA . LEU A 1 267 ? 38.445 15.702 -71.490 1.00 83.25 267 LEU A CA 1
ATOM 2100 C C . LEU A 1 267 ? 38.087 16.083 -70.043 1.00 83.25 267 LEU A C 1
ATOM 2102 O O . LEU A 1 267 ? 38.594 15.460 -69.111 1.00 83.25 267 LEU A O 1
ATOM 2106 N N . LYS A 1 268 ? 37.219 17.084 -69.848 1.00 82.56 268 LYS A N 1
ATOM 2107 C CA . LYS A 1 268 ? 36.679 17.461 -68.529 1.00 82.56 268 LYS A CA 1
ATOM 2108 C C . LYS A 1 268 ? 35.659 16.446 -68.018 1.00 82.56 268 LYS A C 1
ATOM 2110 O O . LYS A 1 268 ? 35.726 16.061 -66.857 1.00 82.56 268 LYS A O 1
ATOM 2115 N N . ASP A 1 269 ? 34.779 15.986 -68.902 1.00 84.44 269 ASP A N 1
ATOM 2116 C CA . ASP A 1 269 ? 33.719 15.015 -68.603 1.00 84.44 269 ASP A CA 1
ATOM 2117 C C . ASP A 1 269 ? 34.216 13.559 -68.675 1.00 84.44 269 ASP A C 1
ATOM 2119 O O . ASP A 1 269 ? 33.425 12.616 -68.688 1.00 84.44 269 ASP A O 1
ATOM 2123 N N . PHE A 1 270 ? 35.533 13.357 -68.765 1.00 85.06 270 PHE A N 1
ATOM 2124 C CA . PHE A 1 270 ? 36.123 12.031 -68.848 1.00 85.06 270 PHE A CA 1
ATOM 2125 C C . PHE A 1 270 ? 35.886 11.243 -67.555 1.00 85.06 270 PHE A C 1
ATOM 2127 O O . PHE A 1 270 ? 36.127 11.738 -66.450 1.00 85.06 270 PHE A O 1
ATOM 2134 N N . ASP A 1 271 ? 35.468 9.985 -67.702 1.00 82.69 271 ASP A N 1
ATOM 2135 C CA . ASP A 1 271 ? 35.263 9.068 -66.584 1.00 82.69 271 ASP A CA 1
ATOM 2136 C C . ASP A 1 271 ? 36.608 8.629 -65.985 1.00 82.69 271 ASP A C 1
ATOM 2138 O O . ASP A 1 271 ? 37.222 7.628 -66.366 1.00 82.69 271 ASP A O 1
ATOM 2142 N N . ARG A 1 272 ? 37.073 9.440 -65.038 1.00 78.81 272 ARG A N 1
ATOM 2143 C CA . ARG A 1 272 ? 38.305 9.245 -64.269 1.00 78.81 272 ARG A CA 1
ATOM 2144 C C . ARG A 1 272 ? 38.254 8.046 -63.315 1.00 78.81 272 ARG A C 1
ATOM 2146 O O . ARG A 1 272 ? 39.313 7.556 -62.924 1.00 78.81 272 ARG A O 1
ATOM 2153 N N . ASP A 1 273 ? 37.062 7.562 -62.971 1.00 79.31 273 ASP A N 1
ATOM 2154 C CA . ASP A 1 273 ? 36.846 6.494 -61.989 1.00 79.31 273 ASP A CA 1
ATOM 2155 C C . ASP A 1 273 ? 36.955 5.096 -62.639 1.00 79.31 273 ASP A C 1
ATOM 2157 O O . ASP A 1 273 ? 37.353 4.129 -61.988 1.00 79.31 273 ASP A O 1
ATOM 2161 N N . HIS A 1 274 ? 36.683 4.975 -63.946 1.00 81.00 274 HIS A N 1
ATOM 2162 C CA . HIS A 1 274 ? 36.628 3.688 -64.661 1.00 81.00 274 HIS A CA 1
ATOM 2163 C C . HIS A 1 274 ? 37.717 3.504 -65.737 1.00 81.00 274 HIS A C 1
ATOM 2165 O O . HIS A 1 274 ? 37.481 2.937 -66.809 1.00 81.00 274 HIS A O 1
ATOM 2171 N N . ILE A 1 275 ? 38.952 3.931 -65.465 1.00 83.62 275 ILE A N 1
ATOM 2172 C CA . ILE A 1 275 ? 40.085 3.704 -66.378 1.00 83.62 275 ILE A CA 1
ATOM 2173 C C . ILE A 1 275 ? 40.545 2.236 -66.301 1.00 83.62 275 ILE A C 1
ATOM 2175 O O . ILE A 1 275 ? 40.891 1.730 -65.236 1.00 83.62 275 ILE A O 1
ATOM 2179 N N . SER A 1 276 ? 40.598 1.536 -67.440 1.00 82.94 276 SER A N 1
ATOM 2180 C CA . SER A 1 276 ? 41.004 0.121 -67.467 1.00 82.94 276 SER A CA 1
ATOM 2181 C C . SER A 1 276 ? 42.495 -0.092 -67.140 1.00 82.94 276 SER A C 1
ATOM 2183 O O . SER A 1 276 ? 43.355 0.680 -67.574 1.00 82.94 276 SER A O 1
ATOM 2185 N N . ASP A 1 277 ? 42.834 -1.213 -66.484 1.00 80.75 277 ASP A N 1
ATOM 2186 C CA . ASP A 1 277 ? 44.229 -1.598 -66.181 1.00 80.75 277 ASP A CA 1
ATOM 2187 C C . ASP A 1 277 ? 45.095 -1.693 -67.456 1.00 80.75 277 ASP A C 1
ATOM 2189 O O . ASP A 1 277 ? 46.296 -1.414 -67.444 1.00 80.75 277 ASP A O 1
ATOM 2193 N N . LYS A 1 278 ? 44.483 -2.068 -68.588 1.00 83.50 278 LYS A N 1
ATOM 2194 C CA . LYS A 1 278 ? 45.141 -2.124 -69.902 1.00 83.50 278 LYS A CA 1
ATOM 2195 C C . LYS A 1 278 ? 45.523 -0.726 -70.395 1.00 83.50 278 LYS A C 1
ATOM 2197 O O . LYS A 1 278 ? 46.592 -0.563 -70.980 1.00 83.50 278 LYS A O 1
ATOM 2202 N N . THR A 1 279 ? 44.666 0.262 -70.159 1.00 83.62 279 THR A N 1
ATOM 2203 C CA . THR A 1 279 ? 44.892 1.666 -70.520 1.00 83.62 279 THR A CA 1
ATOM 2204 C C . THR A 1 279 ? 45.969 2.288 -69.629 1.00 83.62 279 THR A C 1
ATOM 2206 O O . THR A 1 279 ? 46.927 2.846 -70.160 1.00 83.62 279 THR A O 1
ATOM 2209 N N . LEU A 1 280 ? 45.905 2.090 -68.305 1.00 84.25 280 LEU A N 1
ATOM 2210 C CA . LEU A 1 280 ? 46.923 2.586 -67.364 1.00 84.25 280 LEU A CA 1
ATOM 2211 C C . LEU A 1 280 ? 48.320 2.024 -67.655 1.00 84.25 280 LEU A C 1
ATOM 2213 O O . LEU A 1 280 ? 49.288 2.779 -67.681 1.00 84.25 280 LEU A O 1
ATOM 2217 N N . LYS A 1 281 ? 48.439 0.720 -67.947 1.00 84.56 281 LYS A N 1
ATOM 2218 C CA . LYS A 1 281 ? 49.725 0.104 -68.328 1.00 84.56 281 LYS A CA 1
ATOM 2219 C C . LYS A 1 281 ? 50.307 0.699 -69.609 1.00 84.56 281 LYS A C 1
ATOM 2221 O O . LYS A 1 281 ? 51.515 0.877 -69.693 1.00 84.56 281 LYS A O 1
ATOM 2226 N N . LYS A 1 282 ? 49.464 1.006 -70.602 1.00 84.94 282 LYS A N 1
ATOM 2227 C CA . LYS A 1 282 ? 49.912 1.640 -71.849 1.00 84.94 282 LYS A CA 1
ATOM 2228 C C . LYS A 1 282 ? 50.402 3.063 -71.609 1.00 84.94 282 LYS A C 1
ATOM 2230 O O . LYS A 1 282 ? 51.454 3.411 -72.120 1.00 84.94 282 LYS A O 1
ATOM 2235 N N . ILE A 1 283 ? 49.677 3.855 -70.822 1.00 85.19 283 ILE A N 1
ATOM 2236 C CA . ILE A 1 283 ? 50.051 5.242 -70.497 1.00 85.19 283 ILE A CA 1
ATOM 2237 C C . ILE A 1 283 ? 51.322 5.285 -69.658 1.00 85.19 283 ILE A C 1
ATOM 2239 O O . ILE A 1 283 ? 52.162 6.147 -69.889 1.00 85.19 283 ILE A O 1
ATOM 2243 N N . ASN A 1 284 ? 51.513 4.312 -68.764 1.0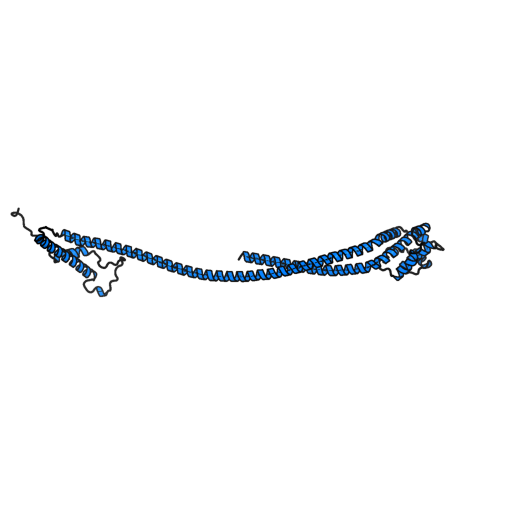0 85.00 284 ASN A N 1
ATOM 2244 C CA . ASN A 1 284 ? 52.706 4.230 -67.934 1.00 85.00 284 ASN A CA 1
ATOM 2245 C C . ASN A 1 284 ? 54.009 4.148 -68.745 1.00 85.00 284 ASN A C 1
ATOM 2247 O O . ASN A 1 284 ? 55.032 4.670 -68.314 1.00 85.00 284 ASN A O 1
ATOM 2251 N N . ILE A 1 285 ? 53.975 3.548 -69.939 1.00 84.94 285 ILE A N 1
ATOM 2252 C CA . ILE A 1 285 ? 55.125 3.506 -70.856 1.00 84.94 285 ILE A CA 1
ATOM 2253 C C . ILE A 1 285 ? 55.518 4.922 -71.311 1.00 84.94 285 ILE A C 1
ATOM 2255 O O . ILE A 1 285 ? 56.700 5.210 -71.482 1.00 84.94 285 ILE A O 1
ATOM 2259 N N . TYR A 1 286 ? 54.536 5.812 -71.475 1.00 83.31 286 TYR A N 1
ATOM 2260 C CA . TYR A 1 286 ? 54.747 7.198 -71.884 1.00 83.31 286 TYR A CA 1
ATOM 2261 C C . TYR A 1 286 ? 55.156 8.079 -70.706 1.00 83.31 286 TYR A C 1
ATOM 2263 O O . TYR A 1 286 ? 56.152 8.785 -70.800 1.00 83.31 286 TYR A O 1
ATOM 2271 N N . THR A 1 287 ? 54.447 8.009 -69.581 1.00 82.75 287 THR A N 1
ATOM 2272 C CA . THR A 1 287 ? 54.707 8.857 -68.405 1.00 82.75 287 THR A CA 1
ATOM 2273 C C . THR A 1 287 ? 55.984 8.488 -67.647 1.00 82.75 287 THR A C 1
ATOM 2275 O O . THR A 1 287 ? 56.535 9.330 -66.945 1.00 82.75 287 THR A O 1
ATOM 2278 N N . SER A 1 288 ? 56.501 7.264 -67.814 1.00 82.69 288 SER A N 1
ATOM 2279 C CA . SER A 1 288 ? 57.809 6.858 -67.269 1.00 82.69 288 SER A CA 1
ATOM 2280 C C . SER A 1 288 ? 58.990 7.319 -68.138 1.00 82.69 288 SER A C 1
ATOM 2282 O O . SER A 1 288 ? 60.144 7.168 -67.736 1.00 82.69 288 SER A O 1
ATOM 2284 N N . ASN A 1 289 ? 58.737 7.860 -69.336 1.00 84.69 289 ASN A N 1
ATOM 2285 C CA . ASN A 1 289 ? 59.777 8.404 -70.203 1.00 84.69 289 ASN A CA 1
ATOM 2286 C C . ASN A 1 289 ? 60.227 9.784 -69.690 1.00 84.69 289 ASN A C 1
ATOM 2288 O O . ASN A 1 289 ? 59.410 10.685 -69.518 1.00 84.69 289 ASN A O 1
ATOM 2292 N N . ALA A 1 290 ? 61.537 9.991 -69.521 1.00 79.81 290 ALA A N 1
ATOM 2293 C CA . ALA A 1 290 ? 62.120 11.253 -69.051 1.00 79.81 290 ALA A CA 1
ATOM 2294 C C . ALA A 1 290 ? 61.840 12.462 -69.971 1.00 79.81 290 ALA A C 1
ATOM 2296 O O . ALA A 1 290 ? 62.054 13.613 -69.569 1.00 79.81 290 ALA A O 1
ATOM 2297 N N . ASP A 1 291 ? 61.397 12.215 -71.206 1.00 78.69 291 ASP A N 1
ATOM 2298 C CA . ASP A 1 291 ? 60.966 13.236 -72.158 1.00 78.69 291 ASP A CA 1
ATOM 2299 C C . ASP A 1 291 ? 59.487 13.642 -72.031 1.00 78.69 291 ASP A C 1
ATOM 2301 O O . ASP A 1 291 ? 59.112 14.669 -72.607 1.00 78.69 291 ASP A O 1
ATOM 2305 N N . PHE A 1 292 ? 58.675 12.883 -71.282 1.00 82.25 292 PHE A N 1
ATOM 2306 C CA . PHE A 1 292 ? 57.255 13.132 -70.994 1.00 82.25 292 PHE A CA 1
ATOM 2307 C C . PHE A 1 292 ? 57.108 13.932 -69.691 1.00 82.25 292 PHE A C 1
ATOM 2309 O O . PHE A 1 292 ? 56.527 13.488 -68.708 1.00 82.25 292 PHE A O 1
ATOM 2316 N N . ASP A 1 293 ? 57.693 15.127 -69.676 1.00 83.88 293 ASP A N 1
ATOM 2317 C CA . ASP A 1 293 ? 57.666 16.027 -68.524 1.00 83.88 293 ASP A CA 1
ATOM 2318 C C . ASP A 1 293 ? 56.955 17.341 -68.898 1.00 83.88 293 ASP A C 1
ATOM 2320 O O . ASP A 1 293 ? 57.287 17.926 -69.938 1.00 83.88 293 ASP A O 1
ATOM 2324 N N . PRO A 1 294 ? 55.994 17.837 -68.094 1.00 84.31 294 PRO A N 1
ATOM 2325 C CA . PRO A 1 294 ? 55.256 19.058 -68.404 1.00 84.31 294 PRO A CA 1
ATOM 2326 C C . PRO A 1 294 ? 56.144 20.280 -68.664 1.00 84.31 294 PRO A C 1
ATOM 2328 O O . PRO A 1 294 ? 55.852 21.061 -69.569 1.00 84.31 294 PRO A O 1
ATOM 2331 N N . VAL A 1 295 ? 57.249 20.437 -67.930 1.00 84.94 295 VAL A N 1
ATOM 2332 C CA . VAL A 1 295 ? 58.172 21.571 -68.089 1.00 84.94 295 VAL A CA 1
ATOM 2333 C C . VAL A 1 295 ? 58.916 21.456 -69.419 1.00 84.94 295 VAL A C 1
ATOM 2335 O O . VAL A 1 295 ? 59.006 22.431 -70.163 1.00 84.94 295 VAL A O 1
ATOM 2338 N N . LYS A 1 296 ? 59.383 20.253 -69.778 1.00 83.44 296 LYS A N 1
ATOM 2339 C CA . LYS A 1 296 ? 60.087 20.010 -71.053 1.00 83.44 296 LYS A CA 1
ATOM 2340 C C . LYS A 1 296 ? 59.174 20.111 -72.274 1.00 83.44 296 LYS A C 1
ATOM 2342 O O . LYS A 1 296 ? 59.596 20.613 -73.314 1.00 83.44 296 LYS A O 1
ATOM 2347 N N . VAL A 1 297 ? 57.939 19.622 -72.171 1.00 82.69 297 VAL A N 1
ATOM 2348 C CA . VAL A 1 297 ? 56.929 19.729 -73.237 1.00 82.69 297 VAL A CA 1
ATOM 2349 C C . VAL A 1 297 ? 56.495 21.186 -73.416 1.00 82.69 297 VAL A C 1
ATOM 2351 O O . VAL A 1 297 ? 56.315 21.642 -74.544 1.00 82.69 297 VAL A O 1
ATOM 2354 N N . GLY A 1 298 ? 56.408 21.935 -72.318 1.00 81.06 298 GLY A N 1
ATOM 2355 C CA . GLY A 1 298 ? 56.027 23.341 -72.300 1.00 81.06 298 GLY A CA 1
ATOM 2356 C C . GLY A 1 298 ? 56.940 24.306 -73.033 1.00 81.06 298 GLY A C 1
ATOM 2357 O O . GLY A 1 298 ? 56.463 25.322 -73.526 1.00 81.06 298 GLY A O 1
ATOM 2358 N N . ILE A 1 299 ? 58.225 23.967 -73.158 1.00 82.19 299 ILE A N 1
ATOM 2359 C CA . ILE A 1 299 ? 59.181 24.722 -73.983 1.00 82.19 299 ILE A CA 1
ATOM 2360 C C . ILE A 1 299 ? 58.779 24.669 -75.466 1.00 82.19 299 ILE A C 1
ATOM 2362 O O . ILE A 1 299 ? 59.060 25.598 -76.218 1.00 82.19 299 ILE A O 1
ATOM 2366 N N . VAL A 1 300 ? 58.122 23.584 -75.891 1.00 81.56 300 VAL A N 1
ATOM 2367 C CA . VAL A 1 300 ? 57.716 23.357 -77.284 1.00 81.56 300 VAL A CA 1
ATOM 2368 C C . VAL A 1 300 ? 56.286 23.829 -77.538 1.00 81.56 300 VAL A C 1
ATOM 2370 O O . VAL A 1 300 ? 56.015 24.402 -78.587 1.00 81.56 300 VAL A O 1
ATOM 2373 N N . SER A 1 301 ? 55.362 23.570 -76.608 1.00 83.12 301 SER A N 1
ATOM 2374 C CA . SER A 1 301 ? 53.971 24.016 -76.715 1.00 83.12 301 SER A CA 1
ATOM 2375 C C . SER A 1 301 ? 53.307 24.093 -75.340 1.00 83.12 301 SER A C 1
ATOM 2377 O O . SER A 1 301 ? 53.271 23.117 -74.585 1.00 83.12 301 SER A O 1
ATOM 2379 N N . THR A 1 302 ? 52.716 25.248 -75.043 1.00 81.44 302 THR A N 1
ATOM 2380 C CA . THR A 1 302 ? 51.918 25.495 -73.831 1.00 81.44 302 THR A CA 1
ATOM 2381 C C . THR A 1 302 ? 50.654 24.634 -73.806 1.00 81.44 302 THR A C 1
ATOM 2383 O O . THR A 1 302 ? 50.314 24.056 -72.776 1.00 81.44 302 THR A O 1
ATOM 2386 N N . ALA A 1 303 ? 50.008 24.446 -74.958 1.00 82.88 303 ALA A N 1
ATOM 2387 C CA . ALA A 1 303 ? 48.854 23.565 -75.102 1.00 82.88 303 ALA A CA 1
ATOM 2388 C C . ALA A 1 303 ? 49.199 22.098 -74.794 1.00 82.88 303 ALA A C 1
ATOM 2390 O O . ALA A 1 303 ? 48.466 21.400 -74.089 1.00 82.88 303 ALA A O 1
ATOM 2391 N N . ALA A 1 304 ? 50.352 21.636 -75.290 1.00 84.00 304 ALA A N 1
ATOM 2392 C CA . ALA A 1 304 ? 50.843 20.291 -75.013 1.00 84.00 304 ALA A CA 1
ATOM 2393 C C . ALA A 1 304 ? 51.280 20.119 -73.545 1.00 84.00 304 ALA A C 1
ATOM 2395 O O . ALA A 1 304 ? 51.154 19.018 -73.015 1.00 84.00 304 ALA A O 1
ATOM 2396 N N . MET A 1 305 ? 51.730 21.181 -72.861 1.00 83.62 305 MET A N 1
ATOM 2397 C CA . MET A 1 305 ? 52.017 21.152 -71.418 1.00 83.62 305 MET A CA 1
ATOM 2398 C C . MET A 1 305 ? 50.763 20.835 -70.599 1.00 83.62 305 MET A C 1
ATOM 2400 O O . MET A 1 305 ? 50.804 19.920 -69.776 1.00 83.62 305 MET A O 1
ATOM 2404 N N . SER A 1 306 ? 49.656 21.554 -70.812 1.00 85.31 306 SER A N 1
ATOM 2405 C CA . SER A 1 306 ? 48.414 21.320 -70.058 1.00 85.31 306 SER A CA 1
ATOM 2406 C C . SER A 1 306 ? 47.858 19.915 -70.293 1.00 85.31 306 SER A C 1
ATOM 2408 O O . SER A 1 306 ? 47.437 19.250 -69.349 1.00 85.31 306 SER A O 1
ATOM 2410 N N . LEU A 1 307 ? 47.928 19.420 -71.535 1.00 85.19 307 LEU A N 1
ATOM 2411 C CA . LEU A 1 307 ? 47.516 18.054 -71.870 1.00 85.19 307 LEU A CA 1
ATOM 2412 C C . LEU A 1 307 ? 48.459 17.005 -71.255 1.00 85.19 307 LEU A C 1
ATOM 2414 O O . LEU A 1 307 ? 47.994 15.974 -70.783 1.00 85.19 307 LEU A O 1
ATOM 2418 N N . CYS A 1 308 ? 49.762 17.284 -71.177 1.00 86.31 308 CYS A N 1
ATOM 2419 C CA . CYS A 1 308 ? 50.738 16.436 -70.487 1.00 86.31 308 CYS A CA 1
ATOM 2420 C C . CYS A 1 308 ? 50.451 16.346 -68.976 1.00 86.31 308 CYS A C 1
ATOM 2422 O O . CYS A 1 308 ? 50.374 15.243 -68.433 1.00 86.31 308 CYS A O 1
ATOM 2424 N N . LYS A 1 309 ? 50.199 17.485 -68.306 1.00 86.62 309 LYS A N 1
ATOM 2425 C CA . LYS A 1 309 ? 49.786 17.519 -66.888 1.00 86.62 309 LYS A CA 1
ATOM 2426 C C . LYS A 1 309 ? 48.508 16.712 -66.650 1.00 86.62 309 LYS A C 1
ATOM 2428 O O . LYS A 1 309 ? 48.443 15.946 -65.693 1.00 86.62 309 LYS A O 1
ATOM 2433 N N . TRP A 1 310 ? 47.528 16.842 -67.544 1.00 89.25 310 TRP A N 1
ATOM 2434 C CA . TRP A 1 310 ? 46.273 16.093 -67.484 1.00 89.25 310 TRP A CA 1
ATOM 2435 C C . TRP A 1 310 ? 46.474 14.581 -67.599 1.00 89.25 310 TRP A C 1
ATOM 2437 O O . TRP A 1 310 ? 45.955 13.840 -66.770 1.00 89.25 310 TRP A O 1
ATOM 2447 N N . VAL A 1 311 ? 47.296 14.113 -68.542 1.00 86.94 311 VAL A N 1
ATOM 2448 C CA . VAL A 1 311 ? 47.606 12.679 -68.681 1.00 86.94 311 VAL A CA 1
ATOM 2449 C C . VAL A 1 311 ? 48.285 12.123 -67.422 1.00 86.94 311 VAL A C 1
ATOM 2451 O O . VAL A 1 311 ? 47.899 11.057 -66.942 1.00 86.94 311 VAL A O 1
ATOM 2454 N N . ILE A 1 312 ? 49.266 12.842 -66.864 1.00 85.81 312 ILE A N 1
ATOM 2455 C CA . ILE A 1 312 ? 49.995 12.421 -65.654 1.00 85.81 312 ILE A CA 1
ATOM 2456 C C . ILE A 1 312 ? 49.058 12.370 -64.440 1.00 85.81 312 ILE A C 1
ATOM 2458 O O . ILE A 1 312 ? 49.081 11.406 -63.674 1.00 85.81 312 ILE A O 1
ATOM 2462 N N . ALA A 1 313 ? 48.200 13.379 -64.277 1.00 86.81 313 ALA A N 1
ATOM 2463 C CA . ALA A 1 313 ? 47.232 13.420 -63.189 1.00 86.81 313 ALA A CA 1
ATOM 2464 C C . ALA A 1 313 ? 46.169 12.315 -63.307 1.00 86.81 313 ALA A C 1
ATOM 2466 O O . ALA A 1 313 ? 45.833 11.694 -62.301 1.00 86.81 313 ALA A O 1
ATOM 2467 N N . MET A 1 314 ? 45.698 12.008 -64.522 1.00 86.25 314 MET A N 1
ATOM 2468 C CA . MET A 1 314 ? 44.752 10.913 -64.777 1.00 86.25 314 MET A CA 1
ATOM 2469 C C . MET A 1 314 ? 45.367 9.534 -64.522 1.00 86.25 314 MET A C 1
ATOM 2471 O O . MET A 1 314 ? 44.707 8.657 -63.969 1.00 86.25 314 MET A O 1
ATOM 2475 N N . GLU A 1 315 ? 46.642 9.331 -64.861 1.00 85.19 315 GLU A N 1
ATOM 2476 C CA . GLU A 1 315 ? 47.348 8.092 -64.527 1.00 85.19 315 GLU A CA 1
ATOM 2477 C C . GLU A 1 315 ? 47.535 7.942 -63.008 1.00 85.19 315 GLU A C 1
ATOM 2479 O O . GLU A 1 315 ? 47.270 6.870 -62.455 1.00 85.19 315 GLU A O 1
ATOM 2484 N N . LYS A 1 316 ? 47.966 9.012 -62.322 1.00 85.12 316 LYS A N 1
ATOM 2485 C CA . LYS A 1 316 ? 48.145 9.018 -60.862 1.00 85.12 316 LYS A CA 1
ATOM 2486 C C . LYS A 1 316 ? 46.814 8.761 -60.146 1.00 85.12 316 LYS A C 1
ATOM 2488 O O . LYS A 1 316 ? 46.760 7.899 -59.269 1.00 85.12 316 LYS A O 1
ATOM 2493 N N . TYR A 1 317 ? 45.743 9.439 -60.564 1.00 86.75 317 TYR A N 1
ATOM 2494 C CA . TYR A 1 317 ? 44.393 9.232 -60.044 1.00 86.75 317 TYR A CA 1
ATOM 2495 C C . TYR A 1 317 ? 43.895 7.810 -60.299 1.00 86.75 317 TYR A C 1
ATOM 2497 O O . TYR A 1 317 ? 43.496 7.143 -59.354 1.00 86.75 317 TYR A O 1
ATOM 2505 N N . GLY A 1 318 ? 43.999 7.291 -61.527 1.00 84.44 318 GLY A N 1
ATOM 2506 C CA . GLY A 1 318 ? 43.542 5.937 -61.855 1.00 84.44 318 GLY A CA 1
ATOM 2507 C C . GLY A 1 318 ? 44.271 4.834 -61.074 1.00 84.44 318 GLY A C 1
ATOM 2508 O O . GLY A 1 318 ? 43.644 3.867 -60.640 1.00 84.44 318 GLY A O 1
ATOM 2509 N N . LYS A 1 319 ? 45.582 4.985 -60.822 1.00 83.69 319 LYS A N 1
ATOM 2510 C CA . LYS A 1 319 ? 46.350 4.052 -59.973 1.00 83.69 319 LYS A CA 1
ATOM 2511 C C . LYS A 1 319 ? 45.892 4.079 -58.515 1.00 83.69 319 LYS A C 1
ATOM 2513 O O . LYS A 1 319 ? 45.732 3.019 -57.914 1.00 83.69 319 LYS A O 1
ATOM 2518 N N . ILE A 1 320 ? 45.669 5.268 -57.959 1.00 84.94 320 ILE A N 1
ATOM 2519 C CA . ILE A 1 320 ? 45.220 5.446 -56.571 1.00 84.94 320 ILE A CA 1
ATOM 2520 C C . ILE A 1 320 ? 43.765 4.985 -56.414 1.00 84.94 320 ILE A C 1
ATOM 2522 O O . ILE A 1 320 ? 43.452 4.220 -55.503 1.00 84.94 320 ILE A O 1
ATOM 2526 N N . TYR A 1 321 ? 42.892 5.330 -57.361 1.00 85.50 321 TYR A N 1
ATOM 2527 C CA . TYR A 1 321 ? 41.495 4.902 -57.388 1.00 85.50 321 TYR A CA 1
ATOM 2528 C C . TYR A 1 321 ? 41.363 3.375 -57.416 1.00 85.50 321 TYR A C 1
ATOM 2530 O O . TYR A 1 321 ? 40.482 2.824 -56.765 1.00 85.50 321 TYR A O 1
ATOM 2538 N N . ARG A 1 322 ? 42.286 2.650 -58.064 1.00 82.31 322 ARG A N 1
ATOM 2539 C CA . ARG A 1 322 ? 42.305 1.176 -58.045 1.00 82.31 322 ARG A CA 1
ATOM 2540 C C . ARG A 1 322 ? 42.499 0.589 -56.643 1.00 82.31 322 ARG A C 1
ATOM 2542 O O . ARG A 1 322 ? 41.970 -0.483 -56.354 1.00 82.31 322 ARG A O 1
ATOM 2549 N N . VAL A 1 323 ? 43.243 1.286 -55.784 1.00 83.31 323 VAL A N 1
ATOM 2550 C CA . VAL A 1 323 ? 43.487 0.905 -54.385 1.00 83.31 323 VAL A CA 1
ATOM 2551 C C . VAL A 1 323 ? 42.349 1.385 -53.477 1.00 83.31 323 VAL A C 1
ATOM 2553 O O . VAL A 1 323 ? 41.959 0.668 -52.556 1.00 83.31 323 VAL A O 1
ATOM 2556 N N . VAL A 1 324 ? 41.776 2.558 -53.760 1.00 85.56 324 VAL A N 1
ATOM 2557 C CA . VAL A 1 324 ? 40.681 3.160 -52.983 1.00 85.56 324 VAL A CA 1
ATOM 2558 C C . VAL A 1 324 ? 39.325 2.510 -53.273 1.00 85.56 324 VAL A C 1
ATOM 2560 O O . VAL A 1 324 ? 38.557 2.298 -52.342 1.00 85.56 324 VAL A O 1
ATOM 2563 N N . ALA A 1 325 ? 39.022 2.124 -54.514 1.00 84.50 325 ALA A N 1
ATOM 2564 C CA . ALA A 1 325 ? 37.746 1.517 -54.908 1.00 84.50 325 ALA A CA 1
ATOM 2565 C C . ALA A 1 325 ? 37.330 0.304 -54.042 1.00 84.50 325 ALA A C 1
ATOM 2567 O O . ALA A 1 325 ? 36.212 0.309 -53.520 1.00 84.50 325 ALA A O 1
ATOM 2568 N N . PRO A 1 326 ? 38.190 -0.709 -53.792 1.00 87.81 326 PRO A N 1
ATOM 2569 C CA . PRO A 1 326 ? 37.837 -1.803 -52.888 1.00 87.81 326 PRO A CA 1
ATOM 2570 C C . PRO A 1 326 ? 37.742 -1.360 -51.419 1.00 87.81 326 PRO A C 1
ATOM 2572 O O . PRO A 1 326 ? 36.970 -1.948 -50.665 1.00 87.81 326 PRO A O 1
ATOM 2575 N N . LYS A 1 327 ? 38.497 -0.337 -50.990 1.00 86.75 327 LYS A N 1
ATOM 2576 C CA . LYS A 1 327 ? 38.390 0.223 -49.630 1.00 86.75 327 LYS A CA 1
ATOM 2577 C C . LYS A 1 327 ? 37.055 0.943 -49.436 1.00 86.75 327 LYS A C 1
ATOM 2579 O O . LYS A 1 327 ? 36.405 0.731 -48.422 1.00 86.75 327 LYS A O 1
ATOM 2584 N N . ARG A 1 328 ? 36.612 1.709 -50.433 1.00 85.38 328 ARG A N 1
ATOM 2585 C CA . ARG A 1 328 ? 35.323 2.406 -50.448 1.00 85.38 328 ARG A CA 1
ATOM 2586 C C . ARG A 1 328 ? 34.148 1.432 -50.431 1.00 85.38 328 ARG A C 1
ATOM 2588 O O . ARG A 1 328 ? 33.281 1.576 -49.585 1.00 85.38 328 ARG A O 1
ATOM 2595 N N . ALA A 1 329 ? 34.179 0.380 -51.253 1.00 86.88 329 ALA A N 1
ATOM 2596 C CA . ALA A 1 329 ? 33.151 -0.665 -51.219 1.00 86.88 329 ALA A CA 1
ATOM 2597 C C . ALA A 1 329 ? 33.053 -1.349 -49.839 1.00 86.88 329 ALA A C 1
ATOM 2599 O O . ALA A 1 329 ? 31.954 -1.576 -49.338 1.00 86.88 329 ALA A O 1
ATOM 2600 N N . LYS A 1 330 ? 34.196 -1.618 -49.188 1.00 87.25 330 LYS A N 1
ATOM 2601 C CA . LYS A 1 330 ? 34.232 -2.149 -47.813 1.00 87.25 330 LYS A CA 1
ATOM 2602 C C . LYS A 1 330 ? 33.692 -1.159 -46.778 1.00 87.25 330 LYS A C 1
ATOM 2604 O O . LYS A 1 330 ? 33.035 -1.585 -45.834 1.00 87.25 330 LYS A O 1
ATOM 2609 N N . VAL A 1 331 ? 33.971 0.137 -46.931 1.00 89.12 331 VAL A N 1
ATOM 2610 C CA . VAL A 1 331 ? 33.417 1.195 -46.069 1.00 89.12 331 VAL A CA 1
ATOM 2611 C C . VAL A 1 331 ? 31.904 1.297 -46.247 1.00 89.12 331 VAL A C 1
ATOM 2613 O O . VAL A 1 331 ? 31.192 1.367 -45.250 1.00 89.12 331 VAL A O 1
ATOM 2616 N N . ASP A 1 332 ? 31.401 1.242 -47.480 1.00 87.56 332 ASP A N 1
ATOM 2617 C CA . ASP A 1 332 ? 29.966 1.303 -47.772 1.00 87.56 332 ASP A CA 1
ATOM 2618 C C . ASP A 1 332 ? 29.223 0.091 -47.178 1.00 87.56 332 ASP A C 1
ATOM 2620 O O . ASP A 1 332 ? 28.186 0.252 -46.530 1.00 87.56 332 ASP A O 1
ATOM 2624 N N . GLU A 1 333 ? 29.785 -1.116 -47.315 1.00 89.56 333 GLU A N 1
ATOM 2625 C CA . GLU A 1 333 ? 29.255 -2.342 -46.703 1.00 89.56 333 GLU A CA 1
ATOM 2626 C C . GLU A 1 333 ? 29.263 -2.267 -45.166 1.00 89.56 333 GLU A C 1
ATOM 2628 O O . GLU A 1 333 ? 28.238 -2.517 -44.522 1.00 89.56 333 GLU A O 1
ATOM 2633 N N . ALA A 1 334 ? 30.391 -1.864 -44.569 1.00 87.62 334 ALA A N 1
ATOM 2634 C CA . ALA A 1 334 ? 30.521 -1.713 -43.121 1.00 87.62 334 ALA A CA 1
ATOM 2635 C C . ALA A 1 334 ? 29.560 -0.647 -42.570 1.00 87.62 334 ALA A C 1
ATOM 2637 O O . ALA A 1 334 ? 28.906 -0.876 -41.554 1.00 87.62 334 ALA A O 1
ATOM 2638 N N . THR A 1 335 ? 29.401 0.478 -43.272 1.00 88.81 335 THR A N 1
ATOM 2639 C CA . THR A 1 335 ? 28.485 1.564 -42.894 1.00 88.81 335 THR A CA 1
ATOM 2640 C C . THR A 1 335 ? 27.025 1.114 -42.981 1.00 88.81 335 THR A C 1
ATOM 2642 O O . THR A 1 335 ? 26.226 1.427 -42.096 1.00 88.81 335 THR A O 1
ATOM 2645 N N . ALA A 1 336 ? 26.656 0.343 -44.009 1.00 90.81 336 ALA A N 1
ATOM 2646 C CA . ALA A 1 336 ? 25.309 -0.209 -44.143 1.00 90.81 336 ALA A CA 1
ATOM 2647 C C . ALA A 1 336 ? 24.981 -1.202 -43.015 1.00 90.81 336 ALA A C 1
ATOM 2649 O O . ALA A 1 336 ? 23.912 -1.108 -42.403 1.00 90.81 336 ALA A O 1
ATOM 2650 N N . ALA A 1 337 ? 25.911 -2.108 -42.695 1.00 89.69 337 ALA A N 1
ATOM 2651 C CA . ALA A 1 337 ? 25.768 -3.047 -41.583 1.00 89.69 337 ALA A CA 1
ATOM 2652 C C . ALA A 1 337 ? 25.680 -2.319 -40.229 1.00 89.69 337 ALA A C 1
ATOM 2654 O O . ALA A 1 337 ? 24.827 -2.640 -39.395 1.00 89.69 337 ALA A O 1
ATOM 2655 N N . LEU A 1 338 ? 26.509 -1.292 -40.029 1.00 90.12 338 LEU A N 1
ATOM 2656 C CA . LEU A 1 338 ? 26.510 -0.470 -38.824 1.00 90.12 338 LEU A CA 1
ATOM 2657 C C . LEU A 1 338 ? 25.182 0.272 -38.643 1.00 90.12 338 LEU A C 1
ATOM 2659 O O . LEU A 1 338 ? 24.606 0.244 -37.557 1.00 90.12 338 LEU A O 1
ATOM 2663 N N . LYS A 1 339 ? 24.637 0.854 -39.717 1.00 91.56 339 LYS A N 1
ATOM 2664 C CA . LYS A 1 339 ? 23.337 1.540 -39.702 1.00 91.56 339 LYS A CA 1
ATOM 2665 C C . LYS A 1 339 ? 22.198 0.608 -39.281 1.00 91.56 339 LYS A C 1
ATOM 2667 O O . LYS A 1 339 ? 21.328 1.012 -38.510 1.00 91.56 339 LYS A O 1
ATOM 2672 N N . GLN A 1 340 ? 22.202 -0.643 -39.748 1.00 91.25 340 GLN A N 1
ATOM 2673 C CA . GLN A 1 340 ? 21.217 -1.643 -39.319 1.00 91.25 340 GLN A CA 1
ATOM 2674 C C . GLN A 1 340 ? 21.353 -1.964 -37.825 1.00 91.25 340 GLN A C 1
ATOM 2676 O O . GLN A 1 340 ? 20.359 -1.942 -37.098 1.00 91.25 340 GLN A O 1
ATOM 2681 N N . LYS A 1 341 ? 22.579 -2.202 -37.341 1.00 90.25 341 LYS A N 1
ATOM 2682 C CA . LYS A 1 341 ? 22.836 -2.469 -35.917 1.00 90.25 341 LYS A CA 1
ATOM 2683 C C . LYS A 1 341 ? 22.456 -1.283 -35.025 1.00 90.25 341 LYS A C 1
ATOM 2685 O O . LYS A 1 341 ? 21.835 -1.485 -33.984 1.00 90.25 341 LYS A O 1
ATOM 2690 N N . GLN A 1 342 ? 22.752 -0.054 -35.447 1.00 90.56 342 GLN A N 1
ATOM 2691 C CA . GLN A 1 342 ? 22.344 1.171 -34.753 1.00 90.56 342 GLN A CA 1
ATOM 2692 C C . GLN A 1 342 ? 20.818 1.321 -34.688 1.00 90.56 342 GLN A C 1
ATOM 2694 O O . GLN A 1 342 ? 20.292 1.691 -33.640 1.00 90.56 342 GLN A O 1
ATOM 2699 N N . ALA A 1 343 ? 20.095 0.996 -35.765 1.00 92.25 343 ALA A N 1
ATOM 2700 C CA . ALA A 1 343 ? 18.632 1.025 -35.773 1.00 92.25 343 ALA A CA 1
ATOM 2701 C C . ALA A 1 343 ? 18.032 0.006 -34.788 1.00 92.25 343 ALA A C 1
ATOM 2703 O O . ALA A 1 343 ? 17.127 0.343 -34.022 1.00 92.25 343 ALA A O 1
ATOM 2704 N N . ILE A 1 344 ? 18.581 -1.214 -34.745 1.00 91.44 344 ILE A N 1
ATOM 2705 C CA . ILE A 1 344 ? 18.181 -2.246 -33.776 1.00 91.44 344 ILE A CA 1
ATOM 2706 C C . ILE A 1 344 ? 18.478 -1.783 -32.343 1.00 91.44 344 ILE A C 1
ATOM 2708 O O . ILE A 1 344 ? 17.628 -1.916 -31.464 1.00 91.44 344 ILE A O 1
ATOM 2712 N N . LEU A 1 345 ? 19.652 -1.187 -32.104 1.00 91.31 345 LEU A N 1
ATOM 2713 C CA . LEU A 1 345 ? 20.016 -0.644 -30.795 1.00 91.31 345 LEU A CA 1
ATOM 2714 C C . LEU A 1 345 ? 19.077 0.490 -30.365 1.00 91.31 345 LEU A C 1
ATOM 2716 O O . LEU A 1 345 ? 18.691 0.550 -29.199 1.00 91.31 345 LEU A O 1
ATOM 2720 N N . ALA A 1 346 ? 18.701 1.382 -31.282 1.00 92.31 346 ALA A N 1
ATOM 2721 C CA . ALA A 1 346 ? 17.772 2.473 -31.007 1.00 92.31 346 ALA A CA 1
ATOM 2722 C C . ALA A 1 346 ? 16.380 1.945 -30.629 1.00 92.31 346 ALA A C 1
ATOM 2724 O O . ALA A 1 346 ? 15.818 2.379 -29.624 1.00 92.31 346 ALA A O 1
ATOM 2725 N N . ALA A 1 347 ? 15.866 0.958 -31.369 1.00 92.56 347 ALA A N 1
ATOM 2726 C CA . ALA A 1 347 ? 14.605 0.295 -31.043 1.00 92.56 347 ALA A CA 1
ATOM 2727 C C . ALA A 1 347 ? 14.665 -0.414 -29.677 1.00 92.56 347 ALA A C 1
ATOM 2729 O O . ALA A 1 347 ? 13.748 -0.283 -28.866 1.00 92.56 347 ALA A O 1
ATOM 2730 N N . ALA A 1 348 ? 15.767 -1.109 -29.378 1.00 90.56 348 ALA A N 1
ATOM 2731 C CA . ALA A 1 348 ? 15.957 -1.771 -28.090 1.00 90.56 348 ALA A CA 1
ATOM 2732 C C . ALA A 1 348 ? 16.043 -0.766 -26.922 1.00 90.56 348 ALA A C 1
ATOM 2734 O O . ALA A 1 348 ? 15.419 -0.981 -25.886 1.00 90.56 348 ALA A O 1
ATOM 2735 N N . LYS A 1 349 ? 16.739 0.368 -27.096 1.00 91.69 349 LYS A N 1
ATOM 2736 C CA . LYS A 1 349 ? 16.782 1.467 -26.110 1.00 91.69 349 LYS A CA 1
ATOM 2737 C C . LYS A 1 349 ? 15.405 2.087 -25.868 1.00 91.69 349 LYS A C 1
ATOM 2739 O O . LYS A 1 349 ? 15.062 2.366 -24.719 1.00 91.69 349 LYS A O 1
ATOM 2744 N N . ALA A 1 350 ? 14.619 2.294 -26.926 1.00 93.06 350 ALA A N 1
ATOM 2745 C CA . ALA A 1 350 ? 13.254 2.800 -26.806 1.00 93.06 350 ALA A CA 1
ATOM 2746 C C . ALA A 1 350 ? 12.387 1.845 -25.972 1.00 93.06 350 ALA A C 1
ATOM 2748 O O . ALA A 1 350 ? 11.768 2.280 -25.004 1.00 93.06 350 ALA A O 1
ATOM 2749 N N . LYS A 1 351 ? 12.452 0.539 -26.260 1.00 91.50 351 LYS A N 1
ATOM 2750 C CA . LYS A 1 351 ? 11.723 -0.486 -25.503 1.00 91.50 351 LYS A CA 1
ATOM 2751 C C . LYS A 1 351 ? 12.114 -0.519 -24.022 1.00 91.50 351 LYS A C 1
ATOM 2753 O O . LYS A 1 351 ? 11.239 -0.586 -23.167 1.00 91.50 351 LYS A O 1
ATOM 2758 N N . VAL A 1 352 ? 13.406 -0.419 -23.697 1.00 92.19 352 VAL A N 1
ATOM 2759 C CA . VAL A 1 352 ? 13.841 -0.362 -22.288 1.00 92.19 352 VAL A CA 1
ATOM 2760 C C . VAL A 1 352 ? 13.349 0.912 -21.598 1.00 92.19 352 VAL A C 1
ATOM 2762 O O . VAL A 1 352 ? 12.950 0.871 -20.439 1.00 92.19 352 VAL A O 1
ATOM 2765 N N . THR A 1 353 ? 13.300 2.037 -22.313 1.00 92.31 353 THR A N 1
ATOM 2766 C CA . THR A 1 353 ? 12.759 3.292 -21.770 1.00 92.31 353 THR A CA 1
ATOM 2767 C C . THR A 1 353 ? 11.258 3.180 -21.482 1.00 92.31 353 THR A C 1
ATOM 2769 O O . THR A 1 353 ? 10.790 3.694 -20.470 1.00 92.31 353 THR A O 1
ATOM 2772 N N . GLU A 1 354 ? 10.495 2.503 -22.342 1.00 92.06 354 GLU A N 1
ATOM 2773 C CA . GLU A 1 354 ? 9.075 2.214 -22.100 1.00 92.06 354 GLU A CA 1
ATOM 2774 C C . GLU A 1 354 ? 8.876 1.296 -20.892 1.00 92.06 354 GLU A C 1
ATOM 2776 O O . GLU A 1 354 ? 8.049 1.597 -20.034 1.00 92.06 354 GLU A O 1
ATOM 2781 N N . LEU A 1 355 ? 9.666 0.224 -20.776 1.00 91.62 355 LEU A N 1
ATOM 2782 C CA . LEU A 1 355 ? 9.607 -0.678 -19.623 1.00 91.62 355 LEU A CA 1
ATOM 2783 C C . LEU A 1 355 ? 9.980 0.027 -18.317 1.00 91.62 355 LEU A C 1
ATOM 2785 O O . LEU A 1 355 ? 9.322 -0.194 -17.305 1.00 91.62 355 LEU A O 1
ATOM 2789 N N . GLN A 1 356 ? 10.972 0.920 -18.343 1.00 90.31 356 GLN A N 1
ATOM 2790 C CA . GLN A 1 356 ? 11.337 1.724 -17.179 1.00 90.31 356 GLN A CA 1
ATOM 2791 C C . GLN A 1 356 ? 10.189 2.648 -16.752 1.00 90.31 356 GLN A C 1
ATOM 2793 O O . GLN A 1 356 ? 9.877 2.715 -15.569 1.00 90.31 356 GLN A O 1
ATOM 2798 N N . LYS A 1 357 ? 9.511 3.302 -17.706 1.00 92.81 357 LYS A N 1
ATOM 2799 C CA . LYS A 1 357 ? 8.326 4.124 -17.410 1.00 92.81 357 LYS A CA 1
ATOM 2800 C C . LYS A 1 357 ? 7.194 3.301 -16.808 1.00 92.81 357 LYS A C 1
ATOM 2802 O O . LYS A 1 357 ? 6.598 3.737 -15.832 1.00 92.81 357 LYS A O 1
ATOM 2807 N N . LEU A 1 358 ? 6.912 2.126 -17.373 1.00 91.56 358 LEU A N 1
ATOM 2808 C CA . LEU A 1 358 ? 5.891 1.221 -16.843 1.00 91.56 358 LEU A CA 1
ATOM 2809 C C . LEU A 1 358 ? 6.235 0.779 -15.416 1.00 91.56 358 LEU A C 1
ATOM 2811 O O . LEU A 1 358 ? 5.363 0.706 -14.560 1.00 91.56 358 LEU A O 1
ATOM 2815 N N . LEU A 1 359 ? 7.512 0.516 -15.146 1.00 91.69 359 LEU A N 1
ATOM 2816 C CA . LEU A 1 359 ? 7.989 0.137 -13.823 1.00 91.69 359 LEU A CA 1
ATOM 2817 C C . LEU A 1 359 ? 7.893 1.282 -12.808 1.00 91.69 359 LEU A C 1
ATOM 2819 O O . LEU A 1 359 ? 7.577 1.040 -11.646 1.00 91.69 359 LEU A O 1
ATOM 2823 N N . ASP A 1 360 ? 8.154 2.516 -13.230 1.00 91.31 360 ASP A N 1
ATOM 2824 C CA . ASP A 1 360 ? 7.995 3.693 -12.376 1.00 91.31 360 ASP A CA 1
ATOM 2825 C C . ASP A 1 360 ? 6.511 3.998 -12.108 1.00 91.31 360 ASP A C 1
ATOM 2827 O O . ASP A 1 360 ? 6.164 4.353 -10.986 1.00 91.31 360 ASP A O 1
ATOM 2831 N N . GLN A 1 361 ? 5.631 3.773 -13.092 1.00 91.56 361 GLN A N 1
ATOM 2832 C CA . GLN A 1 361 ? 4.175 3.823 -12.905 1.00 91.56 361 GLN A CA 1
ATOM 2833 C C . GLN A 1 361 ? 3.697 2.754 -11.921 1.00 91.56 361 GLN A C 1
ATOM 2835 O O . GLN A 1 361 ? 3.038 3.091 -10.948 1.00 91.56 361 GLN A O 1
ATOM 2840 N N . LEU A 1 362 ? 4.107 1.494 -12.102 1.00 90.38 362 LEU A N 1
ATOM 2841 C CA . LEU A 1 362 ? 3.769 0.407 -11.178 1.00 90.38 362 LEU A CA 1
ATOM 2842 C C . LEU A 1 362 ? 4.223 0.716 -9.744 1.00 90.38 362 LEU A C 1
ATOM 2844 O O . LEU A 1 362 ? 3.497 0.434 -8.802 1.00 90.38 362 LEU A O 1
ATOM 2848 N N . LYS A 1 363 ? 5.404 1.315 -9.548 1.00 89.44 363 LYS A N 1
ATOM 2849 C CA . LYS A 1 363 ? 5.843 1.740 -8.208 1.00 89.44 363 LYS A CA 1
ATOM 2850 C C . LYS A 1 363 ? 4.974 2.853 -7.626 1.00 89.44 363 LYS A C 1
ATOM 2852 O O . LYS A 1 363 ? 4.657 2.786 -6.449 1.00 89.44 363 LYS A O 1
ATOM 2857 N N . ALA A 1 364 ? 4.596 3.846 -8.428 1.00 91.38 364 ALA A N 1
ATOM 2858 C CA . ALA A 1 364 ? 3.708 4.912 -7.971 1.00 91.38 364 ALA A CA 1
ATOM 2859 C C . ALA A 1 364 ? 2.326 4.360 -7.583 1.00 91.38 364 ALA A C 1
ATOM 2861 O O . ALA A 1 364 ? 1.823 4.686 -6.514 1.00 91.38 364 ALA A O 1
ATOM 2862 N N . ASP A 1 365 ? 1.774 3.456 -8.396 1.00 88.06 365 ASP A N 1
ATOM 2863 C CA . ASP A 1 365 ? 0.508 2.773 -8.110 1.00 88.06 365 ASP A CA 1
ATOM 2864 C C . ASP A 1 365 ? 0.588 1.916 -6.830 1.00 88.06 365 ASP A C 1
ATOM 2866 O O . ASP A 1 365 ? -0.422 1.720 -6.157 1.00 88.06 365 ASP A O 1
ATOM 2870 N N . PHE A 1 366 ? 1.774 1.391 -6.490 1.00 87.69 366 PHE A N 1
ATOM 2871 C CA . PHE A 1 366 ? 2.017 0.690 -5.225 1.00 87.69 366 PHE A CA 1
ATOM 2872 C C . PHE A 1 366 ? 2.099 1.647 -4.035 1.00 87.69 366 PHE A C 1
ATOM 2874 O O . PHE A 1 366 ? 1.518 1.351 -3.004 1.00 87.69 366 PHE A O 1
ATOM 2881 N N . ASP A 1 367 ? 2.794 2.778 -4.169 1.00 85.88 367 ASP A N 1
ATOM 2882 C CA . ASP A 1 367 ? 2.945 3.752 -3.081 1.00 85.88 367 ASP A CA 1
ATOM 2883 C C . ASP A 1 367 ? 1.624 4.485 -2.751 1.00 85.88 367 ASP A C 1
ATOM 2885 O O . ASP A 1 367 ? 1.465 4.997 -1.641 1.00 85.88 367 ASP A O 1
ATOM 2889 N N . GLU A 1 368 ? 0.685 4.568 -3.703 1.00 83.06 368 GLU A N 1
ATOM 2890 C CA . GLU A 1 368 ? -0.665 5.118 -3.485 1.00 83.06 368 GLU A CA 1
ATOM 2891 C C . GLU A 1 368 ? -1.644 4.134 -2.819 1.00 83.06 368 GLU A C 1
ATOM 2893 O O . GLU A 1 368 ? -2.653 4.578 -2.261 1.00 83.06 368 GLU A O 1
ATOM 2898 N N . LYS A 1 369 ? -1.376 2.826 -2.894 1.00 67.94 369 LYS A N 1
ATOM 2899 C CA . LYS A 1 369 ? -2.186 1.772 -2.266 1.00 67.94 369 LYS A CA 1
ATOM 2900 C C . LYS A 1 369 ? -1.758 1.523 -0.824 1.00 67.94 369 LYS A C 1
ATOM 2902 O O . LYS A 1 369 ? -2.676 1.284 -0.004 1.00 67.94 369 LYS A O 1
#

InterPro domains:
  IPR024317 Dynein heavy chain, AAA module D4 [PF12780] (1-103)
  IPR024743 Dynein heavy chain, coiled coil stalk [PF12777] (117-367)
  IPR026983 Dynein heavy chain [PTHR22878] (1-368)

Radius of gyration: 72.56 Å; chains: 1; bounding box: 129×45×189 Å

Sequence (369 aa):
LVNCTTIDWFLEWPKDALLEVANKFLADVDMLQTITGLPREIDPSENIGITKQEKFQQSVAGIFATIHDSVSTCSKTMREEIKRYNYVTPTNYLELVTGYKNMLSAKRLECANSASKLRNGLLQIDKTKVKVEEMSIELEKATVQVNQMNQECDEFLVTIANQKRETDEQQKAVAASAVKIREEEAICQQMTEVALADLQEAMPALEEAMVALEALNKKDLTEVKSYGRPPDKVKMVMEAVMILKQVEPTWAEAKRQLGEANFITQLKDFDRDHISDKTLKKINIYTSNADFDPVKVGIVSTAAMSLCKWVIAMEKYGKIYRVVAPKRAKVDEATAALKQKQAILAAAKAKVTELQKLLDQLKADFDEK

pLDDT: mean 87.41, std 7.04, range [57.94, 97.69]

Foldseek 3Di:
DPPPDDDDDDDDDDLVNLLVVQLVLCVPPQPPQDLQRDDDPDDPVQPPDQHPRNVVSSVVSNVLSVVLVVVVVVQVVCCVPVVDHDDRDVVVSVCVSVVVRVVVVVVSPVSSVVVVVVVVVVVVVVVVVVVVVVVVVVVVVVVVVVVVVVVVLVVLVVVLVVLVVVLVVLVVVLVVLVVVLVVLVVVLVVLVVVLVVLLVVLVVLQVVLLVLLVPDDLVLLVVQLPDPPHDPLLLLLLLLVCLQVVHHSDPVVSSVLSPDPCSSVCLNPRPLLDGDPVSLVVSCVSCVDPSLALVNSVVVGSSSSSSSSSSVSSSSNNVSSVVSVVSVVVSVVSVVVSVVSVVVSVVSVVVSVVSVVVSVVSVVVSVVD

Secondary structure (DSSP, 8-state):
--TTS---PPPPPPHHHHHHHHHHHHTT--TT--TT-PPP---GGGGSSS-HHHHHHHHHHHHHHHHHHHHHHHHHHHHHHT-------HHHHHHHHHHHHHHHHHHHHHHHHHHHHHHHHHHHHHHHHHHHHHHHHHHHHHHHHHHHHHHHHHHHHHHHHHHHHHHHHHHHHHHHHHHHHHHHHHHHHHHHHHHHHHHHTTHHHHHHHHHHHHT--HHHHHHHHH-SS--HHHHHHHHHHHHHTTS---HHHHHHHTTSTTHHHHHHS--SS---HHHHHHHHHHHTSTT--HHHHHTT-HHHHHHHHHHHHHHHHHHHHHHHHHHHHHHHHHHHHHHHHHHHHHHHHHHHHHHHHHHHHHHHHHHT-

Organism: NCBI:txid38151